Protein AF-0000000073173308 (afdb_homodimer)

Sequence (316 aa):
LEKLEALCGEGSENTHPSKLLQLYTQAVLDITYFEESQLVDEDFPEETSLEKVKELTSVLSEPEDLVTECSINEDPINILGTELVECLYWRRGALLYMYCHTVKERSEWLQENIAIFKKCLNDGVRYLMKMLSFRCPLRINEDVSLQDKDTARLLSEGLEKLEALCGEGSENTHPSKLLQLYTQAVLDITYFEESQLVDEDFPEETSLEKVKELTSVLSEPEDLVTECSINEDPINILGTELVECLYWRRGALLYMYCHTVKERSEWLQENIAIFKKCLNDGVRYLMKMLSFRCPLRINEDVSLQDKDTARLLSEG

Foldseek 3Di:
DVVLLVVLDDDDPPLPNLVVLLVVLVVLLVVCVVVLVVCVVVLNDPPPRLVVLVVNLVSLCVSQVSCCVRPPPDHSCVRNNLVSLLSSLQSNLVSLCSNLVRCVVVVVSCVVCVVVSVVSNVSSVVSNVVSVVSPDPPCPPVPPPPPVCPPVVVVVVD/DVVLLVVLDDDDPPLPNLVVLLVVLVVLLVVCVVVLVVCVVVLNDPPPRLVVLVVNLVSLCVSQVSCCVSDPPDDSCVRNNLVSLLSSLQSNLVSLCSNLVRCVVVVVSCVVCVVVSVVSNVSSVVSNVVSVVSPDPPCPPVPPPPPVCPPVVVVVVD

Nearest PDB structures (foldseek):
  3zx6-assembly1_B  TM=3.587E-01  e=8.082E+00  Archaeoglobus fulgidus DSM 4304
  5j5k-assembly1_A  TM=4.214E-01  e=2.370E+00  Aspergillus fumigatus Af293
  3zx6-assembly1_B  TM=3.586E-01  e=8.760E+00  Archaeoglobus fulgidus DSM 4304

Organism: Anas platyrhynchos (NCBI:txid8839)

Structure (mmCIF, N/CA/C/O backbone):
data_AF-0000000073173308-model_v1
#
loop_
_entity.id
_entity.type
_entity.pdbx_description
1 polymer 'UPF0600 protein'
#
loop_
_atom_site.group_PDB
_atom_site.id
_atom_site.type_symbol
_atom_site.label_atom_id
_atom_site.label_alt_id
_atom_site.label_comp_id
_atom_site.label_asym_id
_atom_site.label_entity_id
_atom_site.label_seq_id
_atom_site.pdbx_PDB_ins_code
_atom_site.Cartn_x
_atom_site.Cartn_y
_atom_site.Cartn_z
_atom_site.occupancy
_atom_site.B_iso_or_equiv
_atom_site.auth_seq_id
_atom_site.auth_comp_id
_atom_site.auth_asym_id
_atom_site.auth_atom_id
_atom_site.pdbx_PDB_model_num
ATOM 1 N N . LEU A 1 1 ? 15.016 -24.047 -3.25 1 34.56 1 LEU A N 1
ATOM 2 C CA . LEU A 1 1 ? 15.242 -23.516 -4.586 1 34.56 1 LEU A CA 1
ATOM 3 C C . LEU A 1 1 ? 15.586 -24.625 -5.566 1 34.56 1 LEU A C 1
ATOM 5 O O . LEU A 1 1 ? 15.062 -24.672 -6.68 1 34.56 1 LEU A O 1
ATOM 9 N N . GLU A 1 2 ? 16.438 -25.391 -5.152 1 36.09 2 GLU A N 1
ATOM 10 C CA . GLU A 1 2 ? 16.906 -26.5 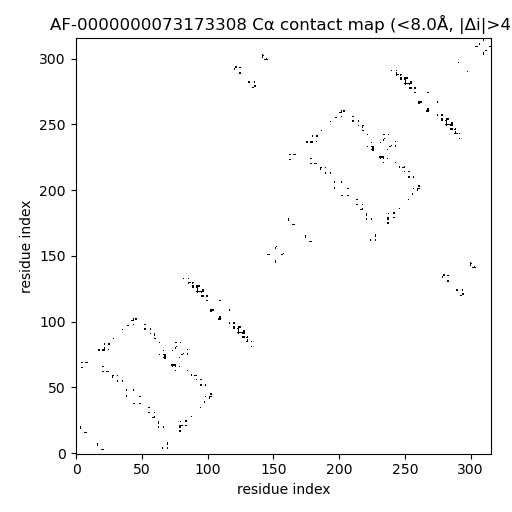-5.996 1 36.09 2 GLU A CA 1
ATOM 11 C C . GLU A 1 2 ? 15.758 -27.422 -6.387 1 36.09 2 GLU A C 1
ATOM 13 O O . GLU A 1 2 ? 15.68 -27.875 -7.531 1 36.09 2 GLU A O 1
ATOM 18 N N . LYS A 1 3 ? 14.852 -27.594 -5.426 1 39.41 3 LYS A N 1
ATOM 19 C CA . LYS A 1 3 ? 13.859 -28.625 -5.699 1 39.41 3 LYS A CA 1
ATOM 20 C C . LYS A 1 3 ? 12.836 -28.141 -6.727 1 39.41 3 LYS A C 1
ATOM 22 O O . LYS A 1 3 ? 12.383 -28.922 -7.57 1 39.41 3 LYS A O 1
ATOM 27 N N . LEU A 1 4 ? 12.5 -26.812 -6.691 1 39.38 4 LEU A N 1
ATOM 28 C CA . LEU A 1 4 ? 11.539 -26.344 -7.68 1 39.38 4 LEU A CA 1
ATOM 29 C C . LEU A 1 4 ? 12.148 -26.344 -9.078 1 39.38 4 LEU A C 1
ATOM 31 O O . LEU A 1 4 ? 11.438 -26.516 -10.07 1 39.38 4 LEU A O 1
ATOM 35 N N . GLU A 1 5 ? 13.453 -26.109 -9.18 1 40.53 5 GLU A N 1
ATOM 36 C CA . GLU A 1 5 ? 14.109 -26.188 -10.484 1 40.53 5 GLU A CA 1
ATOM 37 C C . GLU A 1 5 ? 13.93 -27.578 -11.094 1 40.53 5 GLU A C 1
ATOM 39 O O . GLU A 1 5 ? 13.742 -27.719 -12.305 1 40.53 5 GLU A O 1
ATOM 44 N N . ALA A 1 6 ? 14.148 -28.625 -10.367 1 39.34 6 ALA A N 1
ATOM 45 C CA . ALA A 1 6 ? 14.047 -30 -10.844 1 39.34 6 ALA A CA 1
ATOM 46 C C . ALA A 1 6 ? 12.625 -30.328 -11.281 1 39.34 6 ALA A C 1
ATOM 48 O O . ALA A 1 6 ? 12.414 -31.109 -12.211 1 39.34 6 ALA A O 1
ATOM 49 N N . LEU A 1 7 ? 11.664 -29.688 -10.57 1 37.03 7 LEU A N 1
ATOM 50 C CA . LEU A 1 7 ? 10.289 -30.031 -10.945 1 37.03 7 LEU A CA 1
ATOM 51 C C . LEU A 1 7 ? 9.945 -29.469 -12.32 1 37.03 7 LEU A C 1
ATOM 53 O O . LEU A 1 7 ? 8.984 -29.906 -12.953 1 37.03 7 LEU A O 1
ATOM 57 N N . CYS A 1 8 ? 10.625 -28.344 -12.672 1 40.69 8 CYS A N 1
ATOM 58 C CA . CYS A 1 8 ? 10.258 -27.781 -13.961 1 40.69 8 CYS A CA 1
ATOM 59 C C . CYS A 1 8 ? 10.797 -28.625 -15.102 1 40.69 8 CYS A C 1
ATOM 61 O O . CYS A 1 8 ? 10.734 -28.234 -16.266 1 40.69 8 CYS A O 1
ATOM 63 N N . GLY A 1 9 ? 11.742 -29.469 -14.953 1 36 9 GLY A N 1
ATOM 64 C CA . GLY A 1 9 ? 12.234 -30.172 -16.125 1 36 9 GLY A CA 1
ATOM 65 C C . GLY A 1 9 ? 11.148 -30.922 -16.875 1 36 9 GLY A C 1
ATOM 66 O O . GLY A 1 9 ? 11.031 -30.797 -18.094 1 36 9 GLY A O 1
ATOM 67 N N . GLU A 1 10 ? 11.008 -32.312 -16.672 1 36.97 10 GLU A N 1
ATOM 68 C CA . GLU A 1 10 ? 10.602 -33.312 -17.656 1 36.97 10 GLU A CA 1
ATOM 69 C C . GLU A 1 10 ? 9.148 -33.125 -18.062 1 36.97 10 GLU A C 1
ATOM 71 O O . GLU A 1 10 ? 8.398 -32.406 -17.406 1 36.97 10 GLU A O 1
ATOM 76 N N . GLY A 1 11 ? 8.328 -34.344 -18.625 1 36.12 11 GLY A N 1
ATOM 77 C CA . GLY A 1 11 ? 7.262 -34.781 -19.5 1 36.12 11 GLY A CA 1
ATOM 78 C C . GLY A 1 11 ? 5.895 -34.281 -19.094 1 36.12 11 GLY A C 1
ATOM 79 O O . GLY A 1 11 ? 5.781 -33.438 -18.188 1 36.12 11 GLY A O 1
ATOM 80 N N . SER A 1 12 ? 4.73 -35.156 -19.188 1 37.81 12 SER A N 1
ATOM 81 C CA . SER A 1 12 ? 3.305 -35.281 -19.469 1 37.81 12 SER A CA 1
ATOM 82 C C . SER A 1 12 ? 2.469 -34.625 -18.375 1 37.81 12 SER A C 1
ATOM 84 O O . SER A 1 12 ? 1.253 -34.469 -18.516 1 37.81 12 SER A O 1
ATOM 86 N N . GLU A 1 13 ? 2.611 -34.844 -17.109 1 42.53 13 GLU A N 1
ATOM 87 C CA . GLU A 1 13 ? 1.594 -34.625 -16.078 1 42.53 13 GLU A CA 1
ATOM 88 C C . GLU A 1 13 ? 1.543 -33.156 -15.68 1 42.53 13 GLU A C 1
ATOM 90 O O . GLU A 1 13 ? 2.295 -32.719 -14.805 1 42.53 13 GLU A O 1
ATOM 95 N N . ASN A 1 14 ? 1.405 -31.984 -16.438 1 46.38 14 ASN A N 1
ATOM 96 C CA . ASN A 1 14 ? 1.417 -30.578 -16.844 1 46.38 14 ASN A CA 1
ATOM 97 C C . ASN A 1 14 ? 0.799 -29.688 -15.766 1 46.38 14 ASN A C 1
ATOM 99 O O . ASN A 1 14 ? 1.053 -28.484 -15.742 1 46.38 14 ASN A O 1
ATOM 103 N N . THR A 1 15 ? -0.375 -30.031 -15.164 1 53.56 15 THR A N 1
ATOM 104 C CA . THR A 1 15 ? -1.19 -29.312 -14.188 1 53.56 15 THR A CA 1
ATOM 105 C C . THR A 1 15 ? -0.44 -29.156 -12.867 1 53.56 15 THR A C 1
ATOM 107 O O . THR A 1 15 ? -0.636 -28.156 -12.156 1 53.56 15 THR A O 1
ATOM 110 N N . HIS A 1 16 ? 0.655 -30.016 -12.586 1 63.28 16 HIS A N 1
ATOM 111 C CA . HIS A 1 16 ? 1.323 -30.234 -11.312 1 63.28 16 HIS A CA 1
ATOM 112 C C . HIS A 1 16 ? 2.334 -29.125 -11.023 1 63.28 16 HIS A C 1
ATOM 114 O O . HIS A 1 16 ? 2.377 -28.594 -9.914 1 63.28 16 HIS A O 1
ATOM 120 N N . PRO A 1 17 ? 2.932 -28.641 -12.07 1 72 17 PRO A N 1
ATOM 121 C CA . PRO A 1 17 ? 3.967 -27.641 -11.773 1 72 17 PRO A CA 1
ATOM 122 C C . PRO A 1 17 ? 3.391 -26.297 -11.336 1 72 17 PRO A C 1
ATOM 124 O O . PRO A 1 17 ? 3.961 -25.625 -10.469 1 72 17 PRO A O 1
ATOM 127 N N . SER A 1 18 ? 2.283 -26.031 -11.828 1 81.12 18 SER A N 1
ATOM 128 C CA . SER A 1 18 ? 1.668 -24.766 -11.461 1 81.12 18 SER A CA 1
ATOM 129 C C . SER A 1 18 ? 1.251 -24.75 -9.992 1 81.12 18 SER A C 1
ATOM 131 O O . SER A 1 18 ? 1.477 -23.781 -9.281 1 81.12 18 SER A O 1
ATOM 133 N N . LYS A 1 19 ? 0.778 -25.891 -9.547 1 88.44 19 LYS A N 1
ATOM 134 C CA . LYS A 1 19 ? 0.342 -25.969 -8.156 1 88.44 19 LYS A CA 1
ATOM 135 C C . LYS A 1 19 ? 1.527 -25.859 -7.199 1 88.44 19 LYS A C 1
ATOM 137 O O . LYS A 1 19 ? 1.43 -25.203 -6.156 1 88.44 19 LYS A O 1
ATOM 142 N N . LEU A 1 20 ? 2.553 -26.469 -7.625 1 87.12 20 LEU A N 1
ATOM 143 C CA . LEU A 1 20 ? 3.748 -26.406 -6.789 1 87.12 20 LEU A CA 1
ATOM 144 C C . LEU A 1 20 ? 4.293 -24.984 -6.715 1 87.12 20 LEU A C 1
ATOM 146 O O . LEU A 1 20 ? 4.691 -24.531 -5.645 1 87.12 20 LEU A O 1
ATOM 150 N N . LEU A 1 21 ? 4.266 -24.328 -7.836 1 91.44 21 LEU A N 1
ATOM 151 C CA . LEU A 1 21 ? 4.754 -22.953 -7.875 1 91.44 21 LEU A CA 1
ATOM 152 C C . LEU A 1 21 ? 3.842 -22.031 -7.078 1 91.44 21 LEU A C 1
ATOM 154 O O . LEU A 1 21 ? 4.312 -21.094 -6.426 1 91.44 21 LEU A O 1
ATOM 158 N N . GLN A 1 22 ? 2.609 -22.266 -7.082 1 92.75 22 GLN A N 1
ATOM 159 C CA . GLN A 1 22 ? 1.658 -21.484 -6.297 1 92.75 22 GLN A CA 1
ATOM 160 C C . GLN A 1 22 ? 1.874 -21.703 -4.801 1 92.75 22 GLN A C 1
ATOM 162 O O . GLN A 1 22 ? 1.843 -20.75 -4.023 1 92.75 22 GLN A O 1
ATOM 167 N N . LEU A 1 23 ? 2.127 -22.984 -4.414 1 92.88 23 LEU A N 1
ATOM 168 C CA . LEU A 1 23 ? 2.4 -23.281 -3.016 1 92.88 23 LEU A CA 1
ATOM 169 C C . LEU A 1 23 ? 3.699 -22.625 -2.561 1 92.88 23 LEU A C 1
ATOM 171 O O . LEU A 1 23 ? 3.773 -22.094 -1.449 1 92.88 23 LEU A O 1
ATOM 175 N N . TYR A 1 24 ? 4.695 -22.75 -3.443 1 94 24 TYR A N 1
ATOM 176 C CA . TYR A 1 24 ? 5.957 -22.078 -3.15 1 94 24 TYR A CA 1
ATOM 177 C C . TYR A 1 24 ? 5.746 -20.578 -2.963 1 94 24 TYR A C 1
ATOM 179 O O . TYR A 1 24 ? 6.297 -19.984 -2.035 1 94 24 TYR A O 1
ATOM 187 N N . THR A 1 25 ? 4.941 -19.938 -3.812 1 96.12 25 THR A N 1
ATOM 188 C CA . THR A 1 25 ? 4.664 -18.516 -3.723 1 96.12 25 THR A CA 1
ATOM 189 C C . THR A 1 25 ? 3.975 -18.172 -2.404 1 96.12 25 THR A C 1
ATOM 191 O O . THR A 1 25 ? 4.352 -17.219 -1.726 1 96.12 25 THR A O 1
ATOM 194 N N . GLN A 1 26 ? 3.031 -18.969 -2.002 1 93.5 26 GLN A N 1
ATOM 195 C CA . GLN A 1 26 ? 2.346 -18.75 -0.732 1 93.5 26 GLN A CA 1
ATOM 196 C C . GLN A 1 26 ? 3.324 -18.812 0.438 1 93.5 26 GLN A C 1
ATOM 198 O O . GLN A 1 26 ? 3.24 -18.016 1.368 1 93.5 26 GLN A O 1
ATOM 203 N N . ALA A 1 27 ? 4.234 -19.797 0.396 1 94.62 27 ALA A N 1
ATOM 204 C CA . ALA A 1 27 ? 5.23 -19.938 1.456 1 94.62 27 ALA A CA 1
ATOM 205 C C . ALA A 1 27 ? 6.141 -18.719 1.529 1 94.62 27 ALA A C 1
ATOM 207 O O . ALA A 1 27 ? 6.469 -18.25 2.621 1 94.62 27 ALA A O 1
ATOM 208 N N . VAL A 1 28 ? 6.574 -18.25 0.391 1 96.19 28 VAL A N 1
ATOM 209 C CA . VAL A 1 28 ? 7.434 -17.062 0.321 1 96.19 28 VAL A CA 1
ATOM 210 C C . VAL A 1 28 ? 6.719 -15.875 0.95 1 96.19 28 VAL A C 1
ATOM 212 O O . VAL A 1 28 ? 7.301 -15.156 1.763 1 96.19 28 VAL A O 1
ATOM 215 N N . LEU A 1 29 ? 5.461 -15.656 0.622 1 94.94 29 LEU A N 1
ATOM 216 C CA . LEU A 1 29 ? 4.668 -14.555 1.165 1 94.94 29 LEU A CA 1
ATOM 217 C C . LEU A 1 29 ? 4.539 -14.68 2.68 1 94.94 29 LEU A C 1
ATOM 219 O O . LEU A 1 29 ? 4.688 -13.688 3.4 1 94.94 29 LEU A O 1
ATOM 223 N N . ASP A 1 30 ? 4.359 -15.891 3.17 1 91.44 30 ASP A N 1
ATOM 224 C CA . ASP A 1 30 ? 4.184 -16.125 4.602 1 91.44 30 ASP A CA 1
ATOM 225 C C . ASP A 1 30 ? 5.484 -15.867 5.359 1 91.44 30 ASP A C 1
ATOM 227 O O . ASP A 1 30 ? 5.477 -15.234 6.418 1 91.44 30 ASP A O 1
ATOM 231 N N . ILE A 1 31 ? 6.535 -16.344 4.844 1 94.44 31 ILE A N 1
ATOM 232 C CA . ILE A 1 31 ? 7.793 -16.297 5.582 1 94.44 31 ILE A CA 1
ATOM 233 C C . ILE A 1 31 ? 8.336 -14.875 5.602 1 94.44 31 ILE A C 1
ATOM 235 O O . ILE A 1 31 ? 8.938 -14.453 6.59 1 94.44 31 ILE A O 1
ATOM 239 N N . THR A 1 32 ? 8.141 -14.102 4.57 1 96.44 32 THR A N 1
ATOM 240 C CA . THR A 1 32 ? 8.688 -12.75 4.5 1 96.44 32 THR A CA 1
ATOM 241 C C . THR A 1 32 ? 7.848 -11.781 5.32 1 96.44 32 THR A C 1
ATOM 243 O O . THR A 1 32 ? 8.32 -10.695 5.688 1 96.44 32 THR A O 1
ATOM 246 N N . TYR A 1 33 ? 6.617 -12.102 5.602 1 91.44 33 TYR A N 1
ATOM 247 C CA . TYR A 1 33 ? 5.699 -11.203 6.297 1 91.44 33 TYR A CA 1
ATOM 248 C C . TYR A 1 33 ? 6.27 -10.781 7.645 1 91.44 33 TYR A C 1
ATOM 250 O O . TYR A 1 33 ? 6.219 -9.602 8 1 91.44 33 TYR A O 1
ATOM 258 N N . PHE A 1 34 ? 6.793 -11.688 8.406 1 89.75 34 PHE A N 1
ATOM 259 C CA . PHE A 1 34 ? 7.309 -11.406 9.742 1 89.75 34 PHE A CA 1
ATOM 260 C C . PHE A 1 34 ? 8.461 -10.414 9.68 1 89.75 34 PHE A C 1
ATOM 262 O O . PHE A 1 34 ? 8.492 -9.438 10.43 1 89.75 34 PHE A O 1
ATOM 269 N N . GLU A 1 35 ? 9.383 -10.711 8.805 1 93.81 35 GLU A N 1
ATOM 270 C CA . GLU A 1 35 ? 10.547 -9.844 8.664 1 93.81 35 GLU A CA 1
ATOM 271 C C . GLU A 1 35 ? 10.141 -8.453 8.188 1 93.81 35 GLU A C 1
ATOM 273 O O . GLU A 1 35 ? 10.672 -7.445 8.656 1 93.81 35 GLU A O 1
ATOM 278 N N . GLU A 1 36 ? 9.25 -8.359 7.234 1 93.81 36 GLU A N 1
ATOM 279 C CA . GLU A 1 36 ? 8.734 -7.082 6.762 1 93.81 36 GLU A CA 1
ATOM 280 C C . GLU A 1 36 ? 8.117 -6.281 7.906 1 93.81 36 GLU A C 1
ATOM 282 O O . GLU A 1 36 ? 8.398 -5.09 8.062 1 93.81 36 GLU A O 1
ATOM 287 N N . SER A 1 37 ? 7.281 -7 8.695 1 87.44 37 SER A N 1
ATOM 288 C CA . SER A 1 37 ? 6.609 -6.359 9.82 1 87.44 37 SER A CA 1
ATOM 289 C C . SER A 1 37 ? 7.617 -5.84 10.844 1 87.44 37 SER A C 1
ATOM 291 O O . SER A 1 37 ? 7.43 -4.77 11.422 1 87.44 37 SER A O 1
ATOM 293 N N . GLN A 1 38 ? 8.633 -6.57 11.062 1 92.25 38 GLN A N 1
ATOM 294 C CA . GLN A 1 38 ? 9.672 -6.164 12 1 92.25 38 GLN A CA 1
ATOM 295 C C . GLN A 1 38 ? 10.367 -4.895 11.531 1 92.25 38 GLN A C 1
ATOM 297 O O . GLN A 1 38 ? 10.641 -3.996 12.328 1 92.25 38 GLN A O 1
ATOM 302 N N . LEU A 1 39 ? 10.727 -4.812 10.203 1 93.69 39 LEU A N 1
ATOM 303 C CA . LEU A 1 39 ? 11.359 -3.623 9.648 1 93.69 39 LEU A CA 1
ATOM 304 C C . LEU A 1 39 ? 10.484 -2.393 9.852 1 93.69 39 LEU A C 1
ATOM 306 O O . LEU A 1 39 ? 10.977 -1.322 10.211 1 93.69 39 LEU A O 1
ATOM 310 N N . VAL A 1 40 ? 9.188 -2.562 9.695 1 89.12 40 VAL A N 1
ATOM 311 C CA . VAL A 1 40 ? 8.25 -1.457 9.836 1 89.12 40 VAL A CA 1
ATOM 312 C C . VAL A 1 40 ? 8.148 -1.049 11.305 1 89.12 40 VAL A C 1
ATOM 314 O O . VAL A 1 40 ? 8.25 0.135 11.633 1 89.12 40 VAL A O 1
ATOM 317 N N . ASP A 1 41 ? 8.062 -2.01 12.211 1 87.5 41 ASP A N 1
ATOM 318 C CA . ASP A 1 41 ? 7.918 -1.75 13.641 1 87.5 41 ASP A CA 1
ATOM 319 C C . ASP A 1 41 ? 9.164 -1.055 14.195 1 87.5 41 ASP A C 1
ATOM 321 O O . ASP A 1 41 ? 9.062 -0.249 15.125 1 87.5 41 ASP A O 1
ATOM 325 N N . GLU A 1 42 ? 10.258 -1.336 13.562 1 92.94 42 GLU A N 1
ATOM 326 C CA . GLU A 1 42 ? 11.516 -0.777 14.055 1 92.94 42 GLU A CA 1
ATOM 327 C C . GLU A 1 42 ? 11.906 0.469 13.266 1 92.94 42 GLU A C 1
ATOM 329 O O . GLU A 1 42 ? 13.023 0.976 13.414 1 92.94 42 GLU A O 1
ATOM 334 N N . ASP A 1 43 ? 11.047 0.943 12.461 1 90.56 43 ASP A N 1
ATOM 335 C CA . ASP A 1 43 ? 11.25 2.156 11.672 1 90.56 43 ASP A CA 1
ATOM 336 C C . ASP A 1 43 ? 12.484 2.035 10.781 1 90.56 43 ASP A C 1
ATOM 338 O O . ASP A 1 43 ? 13.281 2.967 10.695 1 90.56 43 ASP A O 1
ATOM 342 N N . PHE A 1 44 ? 12.727 0.825 10.211 1 94.38 44 PHE A N 1
ATOM 343 C CA . PHE A 1 44 ? 13.812 0.574 9.273 1 94.38 44 PHE A CA 1
ATOM 344 C C . PHE A 1 44 ? 15.133 1.092 9.82 1 94.38 44 PHE A C 1
ATOM 346 O O . PHE A 1 44 ? 15.594 2.17 9.438 1 94.38 44 PHE A O 1
ATOM 353 N N . PRO A 1 45 ? 15.781 0.32 10.602 1 95 45 PRO A N 1
ATOM 354 C CA . PRO A 1 45 ? 17.031 0.758 11.211 1 95 45 PRO A CA 1
ATOM 355 C C . PRO A 1 45 ? 1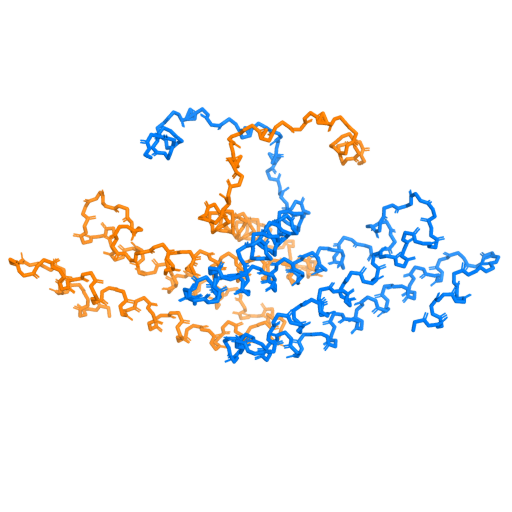8.094 1.153 10.172 1 95 45 PRO A C 1
ATOM 357 O O . PRO A 1 45 ? 18.312 0.422 9.211 1 95 45 PRO A O 1
ATOM 360 N N . GLU A 1 46 ? 18.781 2.307 10.312 1 89.06 46 GLU A N 1
ATOM 361 C CA . GLU A 1 46 ? 19.625 2.965 9.336 1 89.06 46 GLU A CA 1
ATOM 362 C C . GLU A 1 46 ? 20.781 2.055 8.906 1 89.06 46 GLU A C 1
ATOM 364 O O . GLU A 1 46 ? 21.109 1.979 7.723 1 89.06 46 GLU A O 1
ATOM 369 N N . GLU A 1 47 ? 21.344 1.188 9.711 1 90.44 47 GLU A N 1
ATOM 370 C CA . GLU A 1 47 ? 22.562 0.437 9.43 1 90.44 47 GLU A CA 1
ATOM 371 C C . GLU A 1 47 ? 22.25 -0.852 8.672 1 90.44 47 GLU A C 1
ATOM 373 O O . GLU A 1 47 ? 23.109 -1.371 7.953 1 90.44 47 GLU A O 1
ATOM 378 N N . THR A 1 48 ? 21.016 -1.331 8.742 1 94.06 48 THR A N 1
ATOM 379 C CA . THR A 1 48 ? 20.797 -2.688 8.25 1 94.06 48 THR A CA 1
ATOM 380 C C . THR A 1 48 ? 19.625 -2.73 7.281 1 94.06 48 THR A C 1
ATOM 382 O O . THR A 1 48 ? 19.453 -3.701 6.539 1 94.06 48 THR A O 1
ATOM 385 N N . SER A 1 49 ? 18.812 -1.707 7.246 1 95.75 49 SER A N 1
ATOM 386 C CA . SER A 1 49 ? 17.516 -1.805 6.586 1 95.75 49 SER A CA 1
ATOM 387 C C . SER A 1 49 ? 17.672 -1.914 5.074 1 95.75 49 SER A C 1
ATOM 389 O O . SER A 1 49 ? 16.938 -2.656 4.422 1 95.75 49 SER A O 1
ATOM 391 N N . LEU A 1 50 ? 18.641 -1.191 4.5 1 96.81 50 LEU A N 1
ATOM 392 C CA . LEU A 1 50 ? 18.797 -1.229 3.051 1 96.81 50 LEU A CA 1
ATOM 393 C C . LEU A 1 50 ? 19.078 -2.65 2.572 1 96.81 50 LEU A C 1
ATOM 395 O O . LEU A 1 50 ? 18.453 -3.123 1.623 1 96.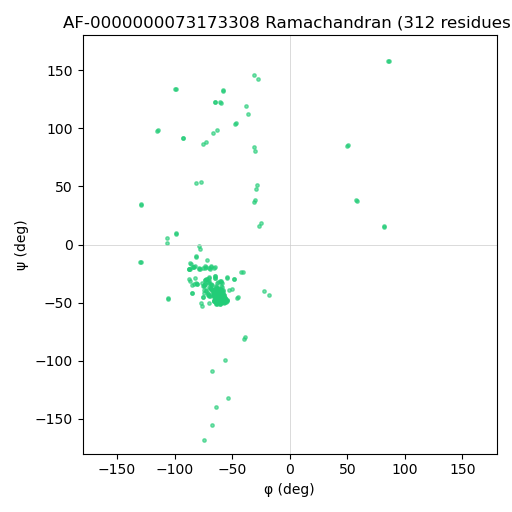81 50 LEU A O 1
ATOM 399 N N . GLU A 1 51 ? 19.953 -3.285 3.162 1 97.06 51 GLU A N 1
ATOM 400 C CA . GLU A 1 51 ? 20.312 -4.652 2.795 1 97.06 51 GLU A CA 1
ATOM 401 C C . GLU A 1 51 ? 19.125 -5.602 2.969 1 97.06 51 GLU A C 1
ATOM 403 O O . GLU A 1 51 ? 18.859 -6.441 2.105 1 97.06 51 GLU A O 1
ATOM 408 N N . LYS A 1 52 ? 18.469 -5.465 4.074 1 97.69 52 LYS A N 1
ATOM 409 C CA . LYS A 1 52 ? 17.328 -6.328 4.344 1 97.69 52 LYS A CA 1
ATOM 410 C C . LYS A 1 52 ? 16.203 -6.105 3.326 1 97.69 52 LYS A C 1
ATOM 412 O O . LYS A 1 52 ? 15.578 -7.059 2.871 1 97.69 52 LYS A O 1
ATOM 417 N N . VAL A 1 53 ? 16.016 -4.828 2.992 1 97.94 53 VAL A N 1
ATOM 418 C CA . VAL A 1 53 ? 14.977 -4.484 2.018 1 97.94 53 VAL A CA 1
ATOM 419 C C . VAL A 1 53 ? 15.328 -5.09 0.66 1 97.94 53 VAL A C 1
ATOM 421 O O . VAL A 1 53 ? 14.461 -5.664 -0.011 1 97.94 53 VAL A O 1
ATOM 424 N N . LYS A 1 54 ? 16.531 -4.996 0.247 1 97.75 54 LYS A N 1
ATOM 425 C CA . LYS A 1 54 ? 17 -5.586 -1.009 1 97.75 54 LYS A CA 1
ATOM 426 C C . LYS A 1 54 ? 16.812 -7.105 -0.998 1 97.75 54 LYS A C 1
ATOM 428 O O . LYS A 1 54 ? 16.359 -7.688 -1.979 1 97.75 54 LYS A O 1
ATOM 433 N N . GLU A 1 55 ? 17.203 -7.684 0.066 1 98 55 GLU A N 1
ATOM 434 C CA . GLU A 1 55 ? 17.094 -9.133 0.212 1 98 55 GLU A CA 1
ATOM 435 C C . GLU A 1 55 ? 15.633 -9.586 0.115 1 98 55 GLU A C 1
ATOM 437 O O . GLU A 1 55 ? 15.32 -10.508 -0.633 1 98 55 GLU A O 1
ATOM 442 N N . LEU A 1 56 ? 14.758 -8.961 0.881 1 98.38 56 LEU A N 1
ATOM 443 C CA . LEU A 1 56 ? 13.352 -9.336 0.898 1 98.38 56 LEU A CA 1
ATOM 444 C C . LEU A 1 56 ? 12.711 -9.117 -0.471 1 98.38 56 LEU A C 1
ATOM 446 O O . LEU A 1 56 ? 11.914 -9.938 -0.928 1 98.38 56 LEU A O 1
ATOM 450 N N . THR A 1 57 ? 13.039 -7.988 -1.115 1 98.38 57 THR A N 1
ATOM 451 C CA . THR A 1 57 ? 12.516 -7.719 -2.451 1 98.38 57 THR A CA 1
ATOM 452 C C . THR A 1 57 ? 12.953 -8.805 -3.43 1 98.38 57 THR A C 1
ATOM 454 O O . THR A 1 57 ? 12.172 -9.227 -4.285 1 98.38 57 THR A O 1
ATOM 457 N N . SER A 1 58 ? 14.148 -9.258 -3.287 1 97.88 58 SER A N 1
ATOM 458 C CA . SER A 1 58 ? 14.656 -10.336 -4.125 1 97.88 58 SER A CA 1
ATOM 459 C C . SER A 1 58 ? 13.906 -11.641 -3.871 1 97.88 58 SER A C 1
ATOM 461 O O . SER A 1 58 ? 13.523 -12.336 -4.816 1 97.88 58 SER A O 1
ATOM 463 N N . VAL A 1 59 ? 13.758 -11.984 -2.639 1 97.88 59 VAL A N 1
ATOM 464 C CA . VAL A 1 59 ? 13.039 -13.203 -2.277 1 97.88 59 VAL A CA 1
ATOM 465 C C . VAL A 1 59 ? 11.617 -13.156 -2.832 1 97.88 59 VAL A C 1
ATOM 467 O O . VAL A 1 59 ? 11.133 -14.141 -3.391 1 97.88 59 VAL A O 1
ATOM 470 N N . LEU A 1 60 ? 10.953 -11.984 -2.748 1 98.12 60 LEU A N 1
ATOM 471 C CA . LEU A 1 60 ? 9.586 -11.805 -3.221 1 98.12 60 LEU A CA 1
ATOM 472 C C . LEU A 1 60 ? 9.523 -11.875 -4.742 1 98.12 60 LEU A C 1
ATOM 474 O O . LEU A 1 60 ? 8.453 -12.102 -5.316 1 98.12 60 LEU A O 1
ATOM 478 N N . SER A 1 61 ? 10.602 -11.664 -5.414 1 97 61 SER A N 1
ATOM 479 C CA . SER A 1 61 ? 10.648 -11.703 -6.871 1 97 61 SER A CA 1
ATOM 480 C C . SER A 1 61 ? 10.867 -13.125 -7.383 1 97 61 SER A C 1
ATOM 482 O O . SER A 1 61 ? 10.633 -13.406 -8.555 1 97 61 SER A O 1
ATOM 484 N N . GLU A 1 62 ? 11.305 -14 -6.5 1 95.88 62 GLU A N 1
ATOM 485 C CA . GLU A 1 62 ? 11.742 -15.344 -6.895 1 95.88 62 GLU A CA 1
ATOM 486 C C . GLU A 1 62 ? 10.609 -16.109 -7.566 1 95.88 62 GLU A C 1
ATOM 488 O O . GLU A 1 62 ? 10.82 -16.766 -8.586 1 95.88 62 GLU A O 1
ATOM 493 N N . PRO A 1 63 ? 9.383 -16.094 -7.051 1 94.69 63 PRO A N 1
ATOM 494 C CA . PRO A 1 63 ? 8.32 -16.859 -7.691 1 94.69 63 PRO A CA 1
ATOM 495 C C . PRO A 1 63 ? 8.125 -16.484 -9.156 1 94.69 63 PRO A C 1
ATOM 497 O O . PRO A 1 63 ? 7.992 -17.375 -10.016 1 94.69 63 PRO A O 1
ATOM 500 N N . GLU A 1 64 ? 8.086 -15.211 -9.469 1 93.81 64 GLU A N 1
ATOM 501 C CA . GLU A 1 64 ? 7.918 -14.766 -10.852 1 93.81 64 GLU A CA 1
ATOM 502 C C . GLU A 1 64 ? 9.117 -15.156 -11.703 1 93.81 64 GLU A C 1
ATOM 504 O O . GLU A 1 64 ? 8.961 -15.531 -12.867 1 93.81 64 GLU A O 1
ATOM 509 N N . ASP A 1 65 ? 10.273 -15.047 -11.148 1 92.12 65 ASP A N 1
ATOM 510 C CA . ASP A 1 65 ? 11.484 -15.43 -11.859 1 92.12 65 ASP A CA 1
ATOM 511 C C . ASP A 1 65 ? 11.461 -16.906 -12.227 1 92.12 65 ASP A C 1
ATOM 513 O O . ASP A 1 65 ? 11.844 -17.281 -13.336 1 92.12 65 ASP A O 1
ATOM 517 N N . LEU A 1 66 ? 11.016 -17.719 -11.281 1 89.44 66 LEU A N 1
ATOM 518 C CA . LEU A 1 66 ? 10.953 -19.156 -11.508 1 89.44 66 LEU A CA 1
ATOM 519 C C . LEU A 1 66 ? 9.992 -19.484 -12.648 1 89.44 66 LEU A C 1
ATOM 521 O O . LEU A 1 66 ? 10.266 -20.359 -13.469 1 89.44 66 LEU A O 1
ATOM 525 N N . VAL A 1 67 ? 8.828 -18.797 -12.688 1 89.25 67 VAL A N 1
ATOM 526 C CA . VAL A 1 67 ? 7.863 -19.016 -13.758 1 89.25 67 VAL A CA 1
ATOM 527 C C . VAL A 1 67 ? 8.492 -18.656 -15.102 1 89.25 67 VAL A C 1
ATOM 529 O O . VAL A 1 67 ? 8.328 -19.375 -16.094 1 89.25 67 VAL A O 1
ATOM 532 N N . THR A 1 68 ? 9.164 -17.531 -15.188 1 86.25 68 THR A N 1
ATOM 533 C CA . THR A 1 68 ? 9.789 -17.062 -16.422 1 86.25 68 THR A CA 1
ATOM 534 C C . THR A 1 68 ? 10.891 -18.031 -16.859 1 86.25 68 THR A C 1
ATOM 536 O O . THR A 1 68 ? 11.07 -18.25 -18.062 1 86.25 68 THR A O 1
ATOM 539 N N . GLU A 1 69 ? 11.57 -18.578 -15.992 1 83.69 69 GLU A N 1
ATOM 540 C CA . GLU A 1 69 ? 12.648 -19.516 -16.297 1 83.69 69 GLU A CA 1
ATOM 541 C C . GLU A 1 69 ? 12.102 -20.859 -16.781 1 83.69 69 GLU A C 1
ATOM 543 O O . GLU A 1 69 ? 12.711 -21.516 -17.625 1 83.69 69 GLU A O 1
ATOM 548 N N . CYS A 1 70 ? 11.055 -21.312 -16.203 1 76.38 70 CYS A N 1
ATOM 549 C CA . CYS A 1 70 ? 10.5 -22.625 -16.5 1 76.38 70 CYS A CA 1
ATOM 550 C C . CYS A 1 70 ? 9.57 -22.578 -17.719 1 76.38 70 CYS A C 1
ATOM 552 O O . CYS A 1 70 ? 9.414 -23.562 -18.422 1 76.38 70 CYS A O 1
ATOM 554 N N . SER A 1 71 ? 8.812 -21.641 -17.812 1 66.38 71 SER A N 1
ATOM 555 C CA . SER A 1 71 ? 7.836 -21.5 -18.891 1 66.38 71 SER A CA 1
ATOM 556 C C . SER A 1 71 ? 8.148 -20.297 -19.781 1 66.38 71 SER A C 1
ATOM 558 O O . SER A 1 71 ? 7.82 -19.172 -19.438 1 66.38 71 SER A O 1
ATOM 560 N N . ILE A 1 72 ? 8.781 -20.688 -20.859 1 64.75 72 ILE A N 1
ATOM 561 C CA . ILE A 1 72 ? 9.188 -19.625 -21.766 1 64.75 72 ILE A CA 1
ATOM 562 C C . ILE A 1 72 ? 7.961 -18.875 -22.266 1 64.75 72 ILE A C 1
ATOM 564 O O . ILE A 1 72 ? 6.977 -19.484 -22.688 1 64.75 72 ILE A O 1
ATOM 568 N N . ASN A 1 73 ? 7.855 -17.562 -22.078 1 67.25 73 ASN A N 1
ATOM 569 C CA . ASN A 1 73 ? 6.922 -16.625 -22.688 1 67.25 73 ASN A CA 1
ATOM 570 C C . ASN A 1 73 ? 5.57 -16.641 -21.984 1 67.25 73 ASN A C 1
ATOM 572 O O . ASN A 1 73 ? 4.531 -16.422 -22.609 1 67.25 73 ASN A O 1
ATOM 576 N N . GLU A 1 74 ? 5.641 -17.234 -20.844 1 79.25 74 GLU A N 1
ATOM 577 C CA . GLU A 1 74 ? 4.34 -17.219 -20.172 1 79.25 74 GLU A CA 1
ATOM 578 C C . GLU A 1 74 ? 4.262 -16.094 -19.141 1 79.25 74 GLU A C 1
ATOM 580 O O . GLU A 1 74 ? 5.25 -15.789 -18.469 1 79.25 74 GLU A O 1
ATOM 585 N N . ASP A 1 75 ? 3.178 -15.398 -19.172 1 85.81 75 ASP A N 1
ATOM 586 C CA . ASP A 1 75 ? 2.883 -14.438 -18.109 1 85.81 75 ASP A CA 1
ATOM 587 C C . ASP A 1 75 ? 2.689 -15.141 -16.781 1 85.81 75 ASP A C 1
ATOM 589 O O . ASP A 1 75 ? 1.865 -16.047 -16.656 1 85.81 75 ASP A O 1
ATOM 593 N N . PRO A 1 76 ? 3.514 -14.742 -15.797 1 90.12 76 PRO A N 1
ATOM 594 C CA . PRO A 1 76 ? 3.391 -15.367 -14.477 1 90.12 76 PRO A CA 1
ATOM 595 C C . PRO A 1 76 ? 1.945 -15.422 -13.984 1 90.12 76 PRO A C 1
ATOM 597 O O . PRO A 1 76 ? 1.585 -16.312 -13.211 1 90.12 76 PRO A O 1
ATOM 600 N N . ILE A 1 77 ? 1.188 -14.492 -14.406 1 89.44 77 ILE A N 1
ATOM 601 C CA . ILE A 1 77 ? -0.201 -14.438 -13.961 1 89.44 77 ILE A CA 1
ATOM 602 C C . ILE A 1 77 ? -0.93 -15.711 -14.391 1 89.44 77 ILE A C 1
ATOM 604 O O . ILE A 1 77 ? -1.836 -16.172 -13.695 1 89.44 77 ILE A O 1
ATOM 608 N N . ASN A 1 78 ? -0.553 -16.297 -15.492 1 89.25 78 ASN A N 1
ATOM 609 C CA . ASN A 1 78 ? -1.207 -17.484 -16.016 1 89.25 78 ASN A CA 1
ATOM 610 C C . ASN A 1 78 ? -0.862 -18.719 -15.188 1 89.25 78 ASN A C 1
ATOM 612 O O . ASN A 1 78 ? -1.588 -19.719 -15.219 1 89.25 78 ASN A O 1
ATOM 616 N N . ILE A 1 79 ? 0.194 -18.625 -14.477 1 90.62 79 ILE A N 1
ATOM 617 C CA . ILE A 1 79 ? 0.664 -19.781 -13.719 1 90.62 79 ILE A CA 1
ATOM 618 C C . ILE A 1 79 ? 0.367 -19.578 -12.234 1 90.62 79 ILE A C 1
ATOM 620 O O . ILE A 1 79 ? -0.193 -20.469 -11.586 1 90.62 79 ILE A O 1
ATOM 624 N N . LEU A 1 80 ? 0.662 -18.453 -11.719 1 93.12 80 LEU A N 1
ATOM 625 C CA . LEU A 1 80 ? 0.538 -18.172 -10.289 1 93.12 80 LEU A CA 1
ATOM 626 C C . LEU A 1 80 ? -0.867 -17.688 -9.953 1 93.12 80 LEU A C 1
ATOM 628 O O . LEU A 1 80 ? -1.309 -17.797 -8.805 1 93.12 80 LEU A O 1
ATOM 632 N N . GLY A 1 81 ? -1.6 -17.188 -10.914 1 90.25 81 GLY A N 1
ATOM 633 C CA . GLY A 1 81 ? -2.896 -16.578 -10.664 1 90.25 81 GLY A CA 1
ATOM 634 C C . GLY A 1 81 ? -2.803 -15.109 -10.289 1 90.25 81 GLY A C 1
ATOM 635 O O . GLY A 1 81 ? -1.761 -14.648 -9.82 1 90.25 81 GLY A O 1
ATOM 636 N N . THR A 1 82 ? -3.869 -14.406 -10.484 1 88.31 82 THR A N 1
ATOM 637 C CA . THR A 1 82 ? -3.939 -12.969 -10.258 1 88.31 82 THR A CA 1
ATOM 638 C C . THR A 1 82 ? -3.734 -12.641 -8.781 1 88.31 82 THR A C 1
ATOM 640 O O . THR A 1 82 ? -3.041 -11.68 -8.445 1 88.31 82 THR A O 1
ATOM 643 N N . GLU A 1 83 ? -4.285 -13.438 -7.875 1 89.69 83 GLU A N 1
ATOM 644 C CA . GLU A 1 83 ? -4.246 -13.148 -6.445 1 89.69 83 GLU A CA 1
ATOM 645 C C . GLU A 1 83 ? -2.814 -13.164 -5.922 1 89.69 83 GLU A C 1
ATOM 647 O O . GLU A 1 83 ? -2.389 -12.227 -5.242 1 89.69 83 GLU A O 1
ATOM 652 N N . LEU A 1 84 ? -2.145 -14.156 -6.301 1 93.88 84 LEU A N 1
ATOM 653 C CA . LEU A 1 84 ? -0.776 -14.289 -5.812 1 93.88 84 LEU A CA 1
ATOM 654 C C . LEU A 1 84 ? 0.131 -13.242 -6.449 1 93.88 84 LEU A C 1
ATOM 656 O O . LEU A 1 84 ? 0.975 -12.648 -5.773 1 93.88 84 LEU A O 1
ATOM 660 N N . VAL A 1 85 ? -0.01 -13.008 -7.75 1 94.69 85 VAL A N 1
ATOM 661 C CA . VAL A 1 85 ? 0.821 -12.023 -8.438 1 94.69 85 VAL A CA 1
ATOM 662 C C . VAL A 1 85 ? 0.532 -10.625 -7.887 1 94.69 85 VAL A C 1
ATOM 664 O O . VAL A 1 85 ? 1.454 -9.844 -7.648 1 94.69 85 VAL A O 1
ATOM 667 N N . GLU A 1 86 ? -0.715 -10.328 -7.723 1 92.06 86 GLU A N 1
ATOM 668 C CA . GLU A 1 86 ? -1.103 -9.062 -7.109 1 92.06 86 GLU A CA 1
ATOM 669 C C . GLU A 1 86 ? -0.449 -8.891 -5.742 1 92.06 86 GLU A C 1
ATOM 671 O O . GLU A 1 86 ? 0.077 -7.82 -5.43 1 92.06 86 GLU A O 1
ATOM 676 N N . CYS A 1 87 ? -0.536 -9.938 -4.938 1 93.62 87 CYS A N 1
ATOM 677 C CA . CYS A 1 87 ? 0.051 -9.898 -3.602 1 93.62 87 CYS A CA 1
ATOM 678 C C . CYS A 1 87 ? 1.559 -9.688 -3.676 1 93.62 87 CYS A C 1
ATOM 680 O O . CYS A 1 87 ? 2.121 -8.922 -2.885 1 93.62 87 CYS A O 1
ATOM 682 N N . LEU A 1 88 ? 2.211 -10.258 -4.574 1 97.12 88 LEU A N 1
ATOM 683 C CA . LEU A 1 88 ? 3.65 -10.086 -4.738 1 97.12 88 LEU A CA 1
ATOM 684 C C . LEU A 1 88 ? 3.988 -8.641 -5.074 1 97.12 88 LEU A C 1
ATOM 686 O O . LEU A 1 88 ? 4.918 -8.062 -4.504 1 97.12 88 LEU A O 1
ATOM 690 N N . TYR A 1 89 ? 3.289 -8.086 -5.945 1 94.88 89 TYR A N 1
ATOM 691 C CA . TYR A 1 89 ? 3.521 -6.699 -6.32 1 94.88 89 TYR A CA 1
ATOM 692 C C . TYR A 1 89 ? 3.217 -5.762 -5.156 1 94.88 89 TYR A C 1
ATOM 694 O O . TYR A 1 89 ? 3.939 -4.785 -4.93 1 94.88 89 TYR A O 1
ATOM 702 N N . TRP A 1 90 ? 2.182 -6.023 -4.418 1 94.5 90 TRP A N 1
ATOM 703 C CA . TRP A 1 90 ? 1.825 -5.23 -3.246 1 94.5 90 TRP A CA 1
ATOM 704 C C . TRP A 1 90 ? 2.941 -5.262 -2.207 1 94.5 90 TRP A C 1
ATOM 706 O O . TRP A 1 90 ? 3.389 -4.215 -1.735 1 94.5 90 TRP A O 1
ATOM 716 N N . ARG A 1 91 ? 3.418 -6.441 -1.909 1 96.12 91 ARG A N 1
ATOM 717 C CA . ARG A 1 91 ? 4.422 -6.605 -0.865 1 96.12 91 ARG A CA 1
ATOM 718 C C . ARG A 1 91 ? 5.742 -5.949 -1.266 1 96.12 91 ARG A C 1
ATOM 720 O O . ARG A 1 91 ? 6.379 -5.277 -0.452 1 96.12 91 ARG A O 1
ATOM 727 N N . ARG A 1 92 ? 6.16 -6.152 -2.508 1 97 92 ARG A N 1
ATOM 728 C CA . ARG A 1 92 ? 7.379 -5.512 -2.992 1 97 92 ARG A CA 1
ATOM 729 C C . ARG A 1 92 ? 7.234 -3.996 -3.006 1 97 92 ARG A C 1
ATOM 731 O O . ARG A 1 92 ? 8.109 -3.279 -2.514 1 97 92 ARG A O 1
ATOM 738 N N . GLY A 1 93 ? 6.16 -3.533 -3.588 1 95.94 93 GLY A N 1
ATOM 739 C CA . GLY A 1 93 ? 5.926 -2.104 -3.691 1 95.94 93 GLY A CA 1
ATOM 740 C C . GLY A 1 93 ? 5.812 -1.419 -2.342 1 95.94 93 GLY A C 1
ATOM 741 O O . GLY A 1 93 ? 6.453 -0.39 -2.105 1 95.94 93 GLY A O 1
ATOM 742 N N . ALA A 1 94 ? 4.965 -2.014 -1.44 1 94.44 94 ALA A N 1
ATOM 743 C CA . ALA A 1 94 ? 4.762 -1.446 -0.11 1 94.44 94 ALA A CA 1
ATOM 744 C C . ALA A 1 94 ? 6.074 -1.389 0.668 1 94.44 94 ALA A C 1
ATOM 746 O O . ALA A 1 94 ? 6.375 -0.383 1.314 1 94.44 94 ALA A O 1
ATOM 747 N N . LEU A 1 95 ? 6.848 -2.43 0.647 1 96.12 95 LEU A N 1
ATOM 748 C CA . LEU A 1 95 ? 8.117 -2.494 1.361 1 96.12 95 LEU A CA 1
ATOM 749 C C . LEU A 1 95 ? 9.062 -1.39 0.895 1 96.12 95 LEU A C 1
ATOM 751 O O . LEU A 1 95 ? 9.602 -0.644 1.714 1 96.12 95 LEU A O 1
ATOM 755 N N . LEU A 1 96 ? 9.195 -1.279 -0.403 1 96 96 LEU A N 1
ATOM 756 C CA . LEU A 1 96 ? 10.086 -0.269 -0.973 1 96 96 LEU A CA 1
ATOM 757 C C . LEU A 1 96 ? 9.57 1.135 -0.673 1 96 96 LEU A C 1
ATOM 759 O O . LEU A 1 96 ? 10.352 2.027 -0.335 1 96 96 LEU A O 1
ATOM 763 N N . TYR A 1 97 ? 8.297 1.318 -0.823 1 92.25 97 TYR A N 1
ATOM 764 C CA . TYR A 1 97 ? 7.707 2.635 -0.615 1 92.25 97 TYR A CA 1
ATOM 765 C C . TYR A 1 97 ? 7.848 3.072 0.838 1 92.25 97 TYR A C 1
ATOM 767 O O . TYR A 1 97 ? 8.203 4.219 1.114 1 92.25 97 TYR A O 1
ATOM 775 N N . MET A 1 98 ? 7.52 2.17 1.785 1 93.19 98 MET A N 1
ATOM 776 C CA . MET A 1 98 ? 7.629 2.486 3.207 1 93.19 98 MET A CA 1
ATOM 777 C C . MET A 1 98 ? 9.078 2.773 3.592 1 93.19 98 MET A C 1
ATOM 779 O O . MET A 1 98 ? 9.344 3.658 4.406 1 93.19 98 MET A O 1
ATOM 783 N N . TYR A 1 99 ? 9.969 1.985 3.016 1 95.12 99 TYR A N 1
ATOM 784 C CA . TYR A 1 99 ? 11.391 2.23 3.25 1 95.12 99 TYR A CA 1
ATOM 785 C C . TYR A 1 99 ? 11.773 3.65 2.844 1 95.12 99 TYR A C 1
ATOM 787 O O . TYR A 1 99 ? 12.352 4.395 3.639 1 95.12 99 TYR A O 1
ATOM 795 N N . CYS A 1 100 ? 11.398 4.043 1.664 1 91.12 100 CYS A N 1
ATOM 796 C CA . CYS A 1 100 ? 11.742 5.359 1.14 1 91.12 100 CYS A CA 1
ATOM 797 C C . CYS A 1 100 ? 11.086 6.461 1.958 1 91.12 100 CYS A C 1
ATOM 799 O O . CYS A 1 100 ? 11.695 7.504 2.205 1 91.12 100 CYS A O 1
ATOM 801 N N . HIS A 1 101 ? 9.844 6.223 2.385 1 87.56 101 HIS A N 1
ATOM 802 C CA . HIS A 1 101 ? 9.148 7.195 3.225 1 87.56 101 HIS A CA 1
ATOM 803 C C . HIS A 1 101 ? 9.914 7.438 4.523 1 87.56 101 HIS A C 1
ATOM 805 O O . HIS A 1 101 ? 10 8.578 4.988 1 87.56 101 HIS A O 1
ATOM 811 N N . THR A 1 102 ? 10.461 6.414 5.09 1 89.56 102 THR A N 1
ATOM 812 C CA . THR A 1 102 ? 11.148 6.5 6.371 1 89.56 102 THR A CA 1
ATOM 813 C C . THR A 1 102 ? 12.516 7.168 6.207 1 89.56 102 THR A C 1
ATOM 815 O O . THR A 1 102 ? 12.859 8.07 6.969 1 89.56 102 THR A O 1
ATOM 818 N N . VAL A 1 103 ? 13.258 6.773 5.199 1 92.12 103 VAL A N 1
ATOM 819 C CA . VAL A 1 103 ? 14.648 7.188 5.125 1 92.12 103 VAL A CA 1
ATOM 820 C C . VAL A 1 103 ? 14.75 8.578 4.496 1 92.12 103 VAL A C 1
ATOM 822 O O . VAL A 1 103 ? 15.789 9.234 4.578 1 92.12 103 VAL A O 1
ATOM 825 N N . LYS A 1 104 ? 13.711 8.977 3.799 1 86.94 104 LYS A N 1
ATOM 826 C CA . LYS A 1 104 ? 13.695 10.32 3.221 1 86.94 104 LYS A CA 1
ATOM 827 C C . LYS A 1 104 ? 13.953 11.383 4.285 1 86.94 104 LYS A C 1
ATOM 829 O O . LYS A 1 104 ? 14.484 12.453 3.986 1 86.94 104 LYS A O 1
ATOM 834 N N . GLU A 1 105 ? 13.594 11.125 5.531 1 84.56 105 GLU A N 1
ATOM 835 C CA . GLU A 1 105 ? 13.742 12.07 6.637 1 84.56 105 GLU A CA 1
ATOM 836 C C . GLU A 1 105 ? 15.164 12.062 7.188 1 84.56 105 GLU A C 1
ATOM 838 O O . GLU A 1 105 ? 15.516 12.898 8.023 1 84.56 105 GLU A O 1
ATOM 843 N N . ARG A 1 106 ? 15.906 11.086 6.727 1 90.38 106 ARG A N 1
ATOM 844 C CA . ARG A 1 106 ? 17.297 10.992 7.145 1 90.38 106 ARG A CA 1
ATOM 845 C C . ARG A 1 106 ? 18.219 11.719 6.16 1 90.38 106 ARG A C 1
ATOM 847 O O . ARG A 1 106 ? 18.781 11.094 5.262 1 90.38 106 ARG A O 1
ATOM 854 N N . SER A 1 107 ? 18.469 12.984 6.445 1 84.5 107 SER A N 1
ATOM 855 C CA . SER A 1 107 ? 19.078 13.914 5.504 1 84.5 107 SER A CA 1
ATOM 856 C C . SER A 1 107 ? 20.5 13.484 5.129 1 84.5 107 SER A C 1
ATOM 858 O O . SER A 1 107 ? 20.859 13.484 3.949 1 84.5 107 SER A O 1
ATOM 860 N N . GLU A 1 108 ? 21.375 13.195 6.082 1 89.81 108 GLU A N 1
ATOM 861 C CA . GLU A 1 108 ? 22.75 12.781 5.793 1 89.81 108 GLU A CA 1
ATOM 862 C C . GLU A 1 108 ? 22.766 11.516 4.941 1 89.81 108 GLU A C 1
ATOM 864 O O . GLU A 1 108 ? 23.5 11.445 3.945 1 89.81 108 GLU A O 1
ATOM 869 N N . TRP A 1 109 ? 21.984 10.547 5.309 1 89.62 109 TRP A N 1
ATOM 870 C CA . TRP A 1 109 ? 21.891 9.297 4.562 1 89.62 109 TRP A CA 1
ATOM 871 C C . TRP A 1 109 ? 21.406 9.547 3.143 1 89.62 109 TRP A C 1
ATOM 873 O O . TRP A 1 109 ? 21.938 8.992 2.184 1 89.62 109 TRP A O 1
ATOM 883 N N . LEU A 1 110 ? 20.406 10.367 3.025 1 88.56 110 LEU A N 1
ATOM 884 C CA . LEU A 1 110 ? 19.797 10.648 1.731 1 88.56 110 LEU A CA 1
ATOM 885 C C . LEU A 1 110 ? 20.797 11.273 0.776 1 88.56 110 LEU A C 1
ATOM 887 O O . LEU A 1 110 ? 20.875 10.898 -0.396 1 88.56 110 LEU A O 1
ATOM 891 N N . GLN A 1 111 ? 21.562 12.156 1.254 1 89.06 111 GLN A N 1
ATOM 892 C CA . GLN A 1 111 ? 22.547 12.844 0.433 1 89.06 111 GLN A CA 1
ATOM 893 C C . GLN A 1 111 ? 23.594 11.859 -0.105 1 89.06 111 GLN A C 1
ATOM 895 O O . GLN A 1 111 ? 24 11.961 -1.262 1 89.06 111 GLN A O 1
ATOM 900 N N . GLU A 1 112 ? 23.969 10.922 0.659 1 92.38 112 GLU A N 1
ATOM 901 C CA . GLU A 1 112 ? 25 9.969 0.28 1 92.38 112 GLU A CA 1
ATOM 902 C C . GLU A 1 112 ? 24.438 8.844 -0.574 1 92.38 112 GLU A C 1
ATOM 904 O O . GLU A 1 112 ? 25.188 8.125 -1.244 1 92.38 112 GLU A O 1
ATOM 909 N N . ASN A 1 113 ? 23.094 8.656 -0.526 1 91.5 113 ASN A N 1
ATOM 910 C CA . ASN A 1 113 ? 22.484 7.496 -1.159 1 91.5 113 ASN A CA 1
ATOM 911 C C . ASN A 1 113 ? 21.328 7.898 -2.064 1 91.5 113 ASN A C 1
ATOM 913 O O . ASN A 1 113 ? 20.359 7.148 -2.215 1 91.5 113 ASN A O 1
ATOM 917 N N . ILE A 1 114 ? 21.438 9.016 -2.684 1 87.56 114 ILE A N 1
ATOM 918 C CA . ILE A 1 114 ? 20.312 9.586 -3.418 1 87.56 114 ILE A CA 1
ATOM 919 C C . ILE A 1 114 ? 19.969 8.703 -4.613 1 87.56 114 ILE A C 1
ATOM 921 O O . ILE A 1 114 ? 18.797 8.531 -4.953 1 87.56 114 ILE A O 1
ATOM 925 N N . ALA A 1 115 ? 20.953 8.203 -5.258 1 90.69 115 ALA A N 1
ATOM 926 C CA . ALA A 1 115 ? 20.703 7.34 -6.41 1 90.69 115 ALA A CA 1
ATOM 927 C C . ALA A 1 115 ? 19.938 6.082 -6.004 1 90.69 115 ALA A C 1
ATOM 929 O O . ALA A 1 115 ? 18.984 5.68 -6.672 1 90.69 115 ALA A O 1
ATOM 930 N N . ILE A 1 116 ? 20.375 5.457 -4.941 1 94 116 ILE A N 1
ATOM 931 C CA . ILE A 1 116 ? 19.75 4.242 -4.438 1 94 116 ILE A CA 1
ATOM 932 C C . ILE A 1 116 ? 18.328 4.555 -3.969 1 94 116 ILE A C 1
ATOM 934 O O . ILE A 1 116 ? 17.391 3.783 -4.215 1 94 116 ILE A O 1
ATOM 938 N N . PHE A 1 117 ? 18.156 5.672 -3.336 1 91.81 117 PHE A N 1
ATOM 939 C CA . PHE A 1 117 ? 16.844 6.121 -2.877 1 91.81 117 PHE A CA 1
ATOM 940 C C . PHE A 1 117 ? 15.875 6.262 -4.047 1 91.81 117 PHE A C 1
ATOM 942 O O . PHE A 1 117 ? 14.766 5.73 -4.008 1 91.81 117 PHE A O 1
ATOM 949 N N . LYS A 1 118 ? 16.344 6.949 -5.051 1 87.5 118 LYS A N 1
ATOM 950 C CA . LYS A 1 118 ? 15.5 7.176 -6.219 1 87.5 118 LYS A CA 1
ATOM 951 C C . LYS A 1 118 ? 15.117 5.855 -6.883 1 87.5 118 LYS A C 1
ATOM 953 O O . LYS A 1 118 ? 13.969 5.676 -7.301 1 87.5 118 LYS A O 1
ATOM 958 N N . LYS A 1 119 ? 16 4.973 -6.938 1 91.81 119 LYS A N 1
ATOM 959 C CA . LYS A 1 119 ? 15.734 3.672 -7.543 1 91.81 119 LYS A CA 1
ATOM 960 C C . LYS A 1 119 ? 14.703 2.893 -6.734 1 91.81 119 LYS A C 1
ATOM 962 O O . LYS A 1 119 ? 13.766 2.316 -7.297 1 91.81 119 LYS A O 1
ATOM 967 N N . CYS A 1 120 ? 14.945 2.855 -5.434 1 92.62 120 CYS A N 1
ATOM 968 C CA . CYS A 1 120 ? 14.008 2.164 -4.555 1 92.62 120 CYS A CA 1
ATOM 969 C C . CYS A 1 120 ? 12.609 2.764 -4.672 1 92.62 120 CYS A C 1
ATOM 971 O O . CYS A 1 120 ? 11.625 2.033 -4.781 1 92.62 120 CYS A O 1
ATOM 973 N N . LEU A 1 121 ? 12.547 4.062 -4.676 1 91.38 121 LEU A N 1
ATOM 974 C CA . LEU A 1 121 ? 11.258 4.742 -4.758 1 91.38 121 LEU A CA 1
ATOM 975 C C . LEU A 1 121 ? 10.578 4.457 -6.094 1 91.38 121 LEU A C 1
ATOM 977 O O . LEU A 1 121 ? 9.398 4.117 -6.133 1 91.38 121 LEU A O 1
ATOM 981 N N . ASN A 1 122 ? 11.281 4.586 -7.113 1 88.12 122 ASN A N 1
ATOM 982 C CA . ASN A 1 122 ? 10.734 4.332 -8.445 1 88.12 122 ASN A CA 1
ATOM 983 C C . ASN A 1 122 ? 10.234 2.896 -8.578 1 88.12 122 ASN A C 1
ATOM 985 O O . ASN A 1 122 ? 9.148 2.658 -9.117 1 88.12 122 ASN A O 1
ATOM 989 N N . ASP A 1 123 ? 11.055 2 -8.195 1 92.5 123 ASP A N 1
ATOM 990 C CA . ASP A 1 123 ? 10.641 0.601 -8.234 1 92.5 123 ASP A CA 1
ATOM 991 C C . ASP A 1 123 ? 9.391 0.373 -7.387 1 92.5 123 ASP A C 1
ATOM 993 O O . ASP A 1 123 ? 8.469 -0.32 -7.812 1 92.5 123 ASP A O 1
ATOM 997 N N . GLY A 1 124 ? 9.414 0.926 -6.148 1 93.25 124 GLY A N 1
ATOM 998 C CA . GLY A 1 124 ? 8.258 0.801 -5.277 1 93.25 124 GLY A CA 1
ATOM 999 C C . GLY A 1 124 ? 6.977 1.312 -5.914 1 93.25 124 GLY A C 1
ATOM 1000 O O . GLY A 1 124 ? 5.961 0.615 -5.918 1 93.25 124 GLY A O 1
ATOM 1001 N N . VAL A 1 125 ? 7.062 2.488 -6.445 1 86.94 125 VAL A N 1
ATOM 1002 C CA . VAL A 1 125 ? 5.902 3.09 -7.098 1 86.94 125 VAL A CA 1
ATOM 1003 C C . VAL A 1 125 ? 5.457 2.213 -8.266 1 86.94 125 VAL A C 1
ATOM 1005 O O . VAL A 1 125 ? 4.262 1.96 -8.438 1 86.94 125 VAL A O 1
ATOM 1008 N N . ARG A 1 126 ? 6.332 1.76 -9.07 1 89.19 126 ARG A N 1
ATOM 1009 C CA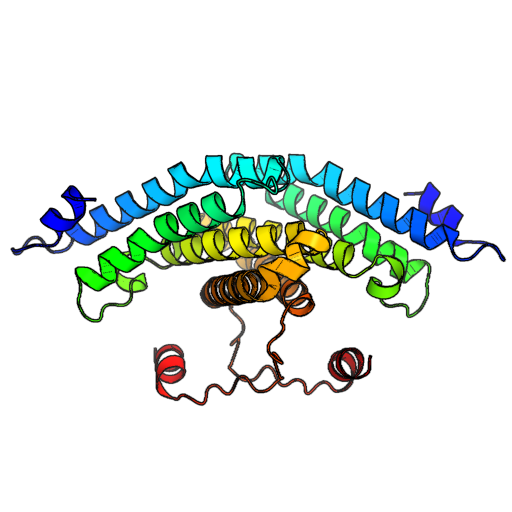 . ARG A 1 126 ? 6.016 0.912 -10.211 1 89.19 126 ARG A CA 1
ATOM 1010 C C . ARG A 1 126 ? 5.301 -0.361 -9.773 1 89.19 126 ARG A C 1
ATOM 1012 O O . ARG A 1 126 ? 4.312 -0.768 -10.383 1 89.19 126 ARG A O 1
ATOM 1019 N N . TYR A 1 127 ? 5.84 -1.008 -8.766 1 92.75 127 TYR A N 1
ATOM 1020 C CA . TYR A 1 127 ? 5.207 -2.223 -8.266 1 92.75 127 TYR A CA 1
ATOM 1021 C C . TYR A 1 127 ? 3.795 -1.939 -7.77 1 92.75 127 TYR A C 1
ATOM 1023 O O . TYR A 1 127 ? 2.871 -2.713 -8.031 1 92.75 127 TYR A O 1
ATOM 1031 N N . LEU A 1 128 ? 3.594 -0.879 -7.039 1 90.44 128 LEU A N 1
ATOM 1032 C CA . LEU A 1 128 ? 2.275 -0.531 -6.52 1 90.44 128 LEU A CA 1
ATOM 1033 C C . LEU A 1 128 ? 1.313 -0.21 -7.66 1 90.44 128 LEU A C 1
ATOM 1035 O O . LEU A 1 128 ? 0.142 -0.594 -7.613 1 90.44 128 LEU A O 1
ATOM 1039 N N . MET A 1 129 ? 1.806 0.429 -8.586 1 85.31 129 MET A N 1
ATOM 1040 C CA . MET A 1 129 ? 0.964 0.719 -9.742 1 85.31 129 MET A CA 1
ATOM 1041 C C . MET A 1 129 ? 0.54 -0.567 -10.445 1 85.31 129 MET A C 1
ATOM 1043 O O . MET A 1 129 ? -0.608 -0.696 -10.875 1 85.31 129 MET A O 1
ATOM 1047 N N . LYS A 1 130 ? 1.495 -1.433 -10.633 1 87.31 130 LYS A N 1
ATOM 1048 C CA . LYS A 1 130 ? 1.158 -2.721 -11.234 1 87.31 130 LYS A CA 1
ATOM 1049 C C . LYS A 1 130 ? 0.124 -3.465 -10.391 1 87.31 130 LYS A C 1
ATOM 1051 O O . LYS A 1 130 ? -0.82 -4.047 -10.93 1 87.31 130 LYS A O 1
ATOM 1056 N N . MET A 1 131 ? 0.301 -3.498 -9.125 1 90.69 131 MET A N 1
ATOM 1057 C CA . MET A 1 131 ? -0.653 -4.121 -8.211 1 90.69 131 MET A CA 1
ATOM 1058 C C . MET A 1 131 ? -2.051 -3.545 -8.406 1 90.69 131 MET A C 1
ATOM 1060 O O . MET A 1 131 ? -3.021 -4.293 -8.539 1 90.69 131 MET A O 1
ATOM 1064 N N . LEU A 1 132 ? -2.18 -2.223 -8.445 1 85.44 132 LEU A N 1
ATOM 1065 C CA . LEU A 1 132 ? -3.467 -1.547 -8.57 1 85.44 132 LEU A CA 1
ATOM 1066 C C . LEU A 1 132 ? -4.117 -1.86 -9.914 1 85.44 132 LEU A C 1
ATOM 1068 O O . LEU A 1 132 ? -5.344 -1.846 -10.031 1 85.44 132 LEU A O 1
ATOM 1072 N N . SER A 1 133 ? -3.344 -2.139 -10.812 1 82.94 133 SER A N 1
ATOM 1073 C CA . SER A 1 133 ? -3.854 -2.363 -12.164 1 82.94 133 SER A CA 1
ATOM 1074 C C . SER A 1 133 ? -4.676 -3.645 -12.234 1 82.94 133 SER A C 1
ATOM 1076 O O . SER A 1 133 ? -5.48 -3.82 -13.156 1 82.94 133 SER A O 1
ATOM 1078 N N . PHE A 1 134 ? -4.547 -4.551 -11.297 1 79 134 PHE A N 1
ATOM 1079 C CA . PHE A 1 134 ? -5.289 -5.805 -11.297 1 79 134 PHE A CA 1
ATOM 1080 C C . PHE A 1 134 ? -6.742 -5.578 -10.898 1 79 134 PHE A C 1
ATOM 1082 O O . PHE A 1 134 ? -7.617 -6.375 -11.25 1 79 134 PHE A O 1
ATOM 1089 N N . ARG A 1 135 ? -7.156 -4.727 -10.031 1 73.38 135 ARG A N 1
ATOM 1090 C CA . ARG A 1 135 ? -8.492 -4.531 -9.484 1 73.38 135 ARG A CA 1
ATOM 1091 C C . ARG A 1 135 ? -9.133 -3.268 -10.039 1 73.38 135 ARG A C 1
ATOM 1093 O O . ARG A 1 135 ? -10.156 -2.805 -9.531 1 73.38 135 ARG A O 1
ATOM 1100 N N . CYS A 1 136 ? -8.734 -2.596 -10.836 1 57.19 136 CYS A N 1
ATOM 1101 C CA . CYS A 1 136 ? -9.273 -1.324 -11.305 1 57.19 136 CYS A CA 1
ATOM 1102 C C . CYS A 1 136 ? -10.5 -1.541 -12.18 1 57.19 136 CYS A C 1
ATOM 1104 O O . CYS A 1 136 ? -10.398 -2.092 -13.281 1 57.19 136 CYS A O 1
ATOM 1106 N N . PRO A 1 137 ? -12 -1.675 -11.508 1 48.03 137 PRO A N 1
ATOM 1107 C CA . PRO A 1 137 ? -13.148 -1.573 -12.406 1 48.03 137 PRO A CA 1
ATOM 1108 C C . PRO A 1 137 ? -12.961 -0.504 -13.484 1 48.03 137 PRO A C 1
ATOM 1110 O O . PRO A 1 137 ? -13.625 -0.553 -14.523 1 48.03 137 PRO A O 1
ATOM 1113 N N . LEU A 1 138 ? -13.234 0.79 -13.07 1 38.41 138 LEU A N 1
ATOM 1114 C CA . LEU A 1 138 ? -13.102 1.888 -14.016 1 38.41 138 LEU A CA 1
ATOM 1115 C C . LEU A 1 138 ? -11.93 1.647 -14.969 1 38.41 138 LEU A C 1
ATOM 1117 O O . LEU A 1 138 ? -10.93 1.047 -14.578 1 38.41 138 LEU A O 1
ATOM 1121 N N . ARG A 1 139 ? -12.508 1.431 -16.266 1 34.69 139 ARG A N 1
ATOM 1122 C CA . ARG A 1 139 ? -11.578 1.501 -17.375 1 34.69 139 ARG A CA 1
ATOM 1123 C C . ARG A 1 139 ? -10.406 2.424 -17.062 1 34.69 139 ARG A C 1
ATOM 1125 O O . ARG A 1 139 ? -10.555 3.646 -17.031 1 34.69 139 ARG A O 1
ATOM 1132 N N . ILE A 1 140 ? -9.797 2.291 -16.078 1 34.72 140 ILE A N 1
ATOM 1133 C CA . ILE A 1 140 ? -8.547 3.039 -16 1 34.72 140 ILE A CA 1
ATOM 1134 C C . ILE A 1 140 ? -7.957 3.199 -17.406 1 34.72 140 ILE A C 1
ATOM 1136 O O . ILE A 1 140 ? -7.352 2.268 -17.938 1 34.72 140 ILE A O 1
ATOM 1140 N N . ASN A 1 141 ? -8.867 3.416 -18.406 1 29.91 141 ASN A N 1
ATOM 1141 C CA . ASN A 1 141 ? -8.445 3.838 -19.734 1 29.91 141 ASN A CA 1
ATOM 1142 C C . ASN A 1 141 ? -7.137 4.621 -19.688 1 29.91 141 ASN A C 1
ATOM 1144 O O . ASN A 1 141 ? -6.816 5.246 -18.688 1 29.91 141 ASN A O 1
ATOM 1148 N N . GLU A 1 142 ? -6.379 4.363 -20.688 1 31.84 142 GLU A N 1
ATOM 1149 C CA . GLU A 1 142 ? -5.258 5.246 -21 1 31.84 142 GLU A CA 1
ATOM 1150 C C . GLU A 1 142 ? -5.648 6.711 -20.828 1 31.84 142 GLU A C 1
ATOM 1152 O O . GLU A 1 142 ? -4.805 7.602 -20.953 1 31.84 142 GLU A O 1
ATOM 1157 N N . ASP A 1 143 ? -7.07 7.203 -20.906 1 27.2 143 ASP A N 1
ATOM 1158 C CA . ASP A 1 143 ? -7.578 8.57 -20.938 1 27.2 143 ASP A CA 1
ATOM 1159 C C . ASP A 1 143 ? -7.578 9.188 -19.547 1 27.2 143 ASP A C 1
ATOM 1161 O O . ASP A 1 143 ? -8.367 10.094 -19.25 1 27.2 143 ASP A O 1
ATOM 1165 N N . VAL A 1 144 ? -7.34 8.984 -18.484 1 30.23 144 VAL A N 1
ATOM 1166 C CA . VAL A 1 144 ? -7.008 10.109 -17.609 1 30.23 144 VAL A CA 1
ATOM 1167 C C . VAL A 1 144 ? -6.332 11.203 -18.438 1 30.23 144 VAL A C 1
ATOM 1169 O O . VAL A 1 144 ? -5.203 11.031 -18.906 1 30.23 144 VAL A O 1
ATOM 1172 N N . SER A 1 145 ? -7.062 12.125 -19.156 1 26.55 145 SER A N 1
ATOM 1173 C CA . SER A 1 145 ? -6.941 13.555 -19.422 1 26.55 145 SER A CA 1
ATOM 1174 C C . SER A 1 145 ? -6.652 14.336 -18.141 1 26.55 145 SER A C 1
ATOM 1176 O O . SER A 1 145 ? -7.395 14.234 -17.156 1 26.55 145 SER A O 1
ATOM 1178 N N . LEU A 1 146 ? -5.652 14.82 -17.766 1 28.19 146 LEU A N 1
ATOM 1179 C CA . LEU A 1 146 ? -5.305 16.172 -17.328 1 28.19 146 LEU A CA 1
ATOM 1180 C C . LEU A 1 146 ? -6.238 17.203 -17.938 1 28.19 146 LEU A C 1
ATOM 1182 O O . LEU A 1 146 ? -5.891 18.375 -18.031 1 28.19 146 LEU A O 1
ATOM 1186 N N . GLN A 1 147 ? -7.398 17 -18.469 1 26.73 147 GLN A N 1
ATOM 1187 C CA . GLN A 1 147 ? -8.281 18.094 -18.875 1 26.73 147 GLN A CA 1
ATOM 1188 C C . GLN A 1 147 ? -9.062 18.641 -17.688 1 26.73 147 GLN A C 1
ATOM 1190 O O . GLN A 1 147 ? -9.836 19.594 -17.828 1 26.73 147 GLN A O 1
ATOM 1195 N N . ASP A 1 148 ? -9.484 18.25 -16.781 1 27.05 148 ASP A N 1
ATOM 1196 C CA . ASP A 1 148 ? -9.867 19.453 -16.047 1 27.05 148 ASP A CA 1
ATOM 1197 C C . ASP A 1 148 ? -8.641 20.25 -15.633 1 27.05 148 ASP A C 1
ATOM 1199 O O . ASP A 1 148 ? -7.781 19.75 -14.906 1 27.05 148 ASP A O 1
ATOM 1203 N N . LYS A 1 149 ? -8.125 21.297 -16.328 1 28.2 149 LYS A N 1
ATOM 1204 C CA . LYS A 1 149 ? -7.195 22.422 -16.328 1 28.2 149 LYS A CA 1
ATOM 1205 C C . LYS A 1 149 ? -6.863 22.875 -14.914 1 28.2 149 LYS A C 1
ATOM 1207 O O . LYS A 1 149 ? -5.742 23.297 -14.633 1 28.2 149 LYS A O 1
ATOM 1212 N N . ASP A 1 150 ? -7.699 22.922 -14.086 1 27.94 150 ASP A N 1
ATOM 1213 C CA . ASP A 1 150 ? -7.562 23.578 -12.789 1 27.94 150 ASP A CA 1
ATOM 1214 C C . ASP A 1 150 ? -6.73 22.734 -11.828 1 27.94 150 ASP A C 1
ATOM 1216 O O . ASP A 1 150 ? -5.902 23.266 -11.086 1 27.94 150 ASP A O 1
ATOM 1220 N N . THR A 1 151 ? -7.004 21.5 -11.648 1 26.94 151 THR A N 1
ATOM 1221 C CA . THR A 1 151 ? -6.16 20.922 -10.609 1 26.94 151 THR A CA 1
ATOM 1222 C C . THR A 1 151 ? -4.844 20.422 -11.195 1 26.94 151 THR A C 1
ATOM 1224 O O . THR A 1 151 ? -3.785 20.562 -10.578 1 26.94 151 THR A O 1
ATOM 1227 N N . ALA A 1 152 ? -4.691 19.969 -12.367 1 30.45 152 ALA A N 1
ATOM 1228 C CA . ALA A 1 152 ? -3.348 19.812 -12.922 1 30.45 152 ALA A CA 1
ATOM 1229 C C . ALA A 1 152 ? -2.721 21.172 -13.227 1 30.45 152 ALA A C 1
ATOM 1231 O O . ALA A 1 152 ? -1.507 21.344 -13.086 1 30.45 152 ALA A O 1
ATOM 1232 N N . ARG A 1 153 ? -3.322 22.25 -13.594 1 30.06 153 ARG A N 1
ATOM 1233 C CA . ARG A 1 153 ? -2.877 23.641 -13.57 1 30.06 153 ARG A CA 1
ATOM 1234 C C . ARG A 1 153 ? -2.322 24.016 -12.195 1 30.06 153 ARG A C 1
ATOM 1236 O O . ARG A 1 153 ? -1.311 24.703 -12.102 1 30.06 153 ARG A O 1
ATOM 1243 N N . LEU A 1 154 ? -2.928 23.531 -11.258 1 27.34 154 LEU A N 1
ATOM 1244 C CA . LEU A 1 154 ? -2.418 23.859 -9.93 1 27.34 154 LEU A CA 1
ATOM 1245 C C . LEU A 1 154 ? -1.136 23.094 -9.641 1 27.34 154 LEU A C 1
ATOM 1247 O O . LEU A 1 154 ? -0.186 23.641 -9.086 1 27.34 154 LEU A O 1
ATOM 1251 N N . LEU A 1 155 ? -1.16 21.891 -10.078 1 27.53 155 LEU A N 1
ATOM 1252 C CA . LEU A 1 155 ? 0.099 21.266 -9.672 1 27.53 155 LEU A CA 1
ATOM 1253 C C . LEU A 1 155 ? 1.2 21.578 -10.68 1 27.53 155 LEU A C 1
ATOM 1255 O O . LEU A 1 155 ? 2.381 21.609 -10.328 1 27.53 155 LEU A O 1
ATOM 1259 N N . SER A 1 156 ? 0.945 21.688 -11.977 1 26.5 156 SER A N 1
ATOM 1260 C CA . SER A 1 156 ? 1.983 22.125 -12.898 1 26.5 156 SER A CA 1
ATOM 1261 C C . SER A 1 156 ? 2.336 23.594 -12.672 1 26.5 156 SER A C 1
ATOM 1263 O O . SER A 1 156 ? 3.404 24.062 -13.086 1 26.5 156 SER A O 1
ATOM 1265 N N . GLU A 1 157 ? 1.399 24.391 -12.305 1 26.95 157 GLU A N 1
ATOM 1266 C CA . GLU A 1 157 ? 1.735 25.781 -12.07 1 26.95 157 GLU A CA 1
ATOM 1267 C C . GLU A 1 157 ? 2.469 25.969 -10.75 1 26.95 157 GLU A C 1
ATOM 1269 O O . GLU A 1 157 ? 3.023 27.031 -10.477 1 26.95 157 GLU A O 1
ATOM 1274 N N . GLY A 1 158 ? 2.369 25.172 -9.984 1 26.27 158 GLY A N 1
ATOM 1275 C CA . GLY A 1 158 ? 3.273 25.5 -8.891 1 26.27 158 GLY A CA 1
ATOM 1276 C C . GLY A 1 158 ? 4.613 24.797 -9 1 26.27 158 GLY A C 1
ATOM 1277 O O . GLY A 1 158 ? 5.664 25.438 -8.875 1 26.27 158 GLY A O 1
ATOM 1278 N N . LEU B 1 1 ? -12.148 15.484 20.375 1 33.72 1 LEU B N 1
ATOM 1279 C CA . LEU B 1 1 ? -12.758 16.172 19.234 1 33.72 1 LEU B CA 1
ATOM 1280 C C . LEU B 1 1 ? -13.164 17.594 19.625 1 33.72 1 LEU B C 1
ATOM 1282 O O . LEU B 1 1 ? -12.914 18.531 18.875 1 33.72 1 LEU B O 1
ATOM 1286 N N . GLU B 1 2 ? -13.758 17.656 20.688 1 35.88 2 GLU B N 1
ATOM 1287 C CA . GLU B 1 2 ? -14.258 18.938 21.172 1 35.88 2 GLU B CA 1
ATOM 1288 C C . GLU B 1 2 ? -13.125 19.953 21.359 1 35.88 2 GLU B C 1
ATOM 1290 O O . GLU B 1 2 ? -13.273 21.125 21.031 1 35.88 2 GLU B O 1
ATOM 1295 N N . LYS B 1 3 ? -12 19.375 21.797 1 38.59 3 LYS B N 1
ATOM 1296 C CA . LYS B 1 3 ? -10.984 20.344 22.188 1 38.59 3 LYS B CA 1
ATOM 1297 C C . LYS B 1 3 ? -10.312 20.969 20.953 1 38.59 3 LYS B C 1
ATOM 1299 O O . LYS B 1 3 ? -9.977 22.141 20.953 1 38.59 3 LYS B O 1
ATOM 1304 N N . LEU B 1 4 ? -10.188 20.125 19.859 1 39.09 4 LEU B N 1
ATOM 1305 C CA . LEU B 1 4 ? -9.555 20.719 18.688 1 39.09 4 LEU B CA 1
ATOM 1306 C C . LEU B 1 4 ? -10.484 21.734 18.031 1 39.09 4 LEU B C 1
ATOM 1308 O O . LEU B 1 4 ? -10.023 22.703 17.422 1 39.09 4 LEU B O 1
ATOM 1312 N N . GLU B 1 5 ? -11.789 21.547 18.125 1 40.78 5 GLU B N 1
ATOM 1313 C CA . GLU B 1 5 ? -12.719 22.547 17.625 1 40.78 5 GLU B CA 1
ATOM 1314 C C . GLU B 1 5 ? -12.492 23.891 18.297 1 40.78 5 GLU B C 1
ATOM 1316 O O . GLU B 1 5 ? -12.586 24.938 17.656 1 40.78 5 GLU B O 1
ATOM 1321 N N . ALA B 1 6 ? -12.367 23.938 19.578 1 39.69 6 ALA B N 1
ATOM 1322 C CA . ALA B 1 6 ? -12.195 25.172 20.344 1 39.69 6 ALA B CA 1
ATOM 1323 C C . ALA B 1 6 ? -10.906 25.875 19.953 1 39.69 6 ALA B C 1
ATOM 1325 O O . ALA B 1 6 ? -10.828 27.109 19.969 1 39.69 6 ALA B O 1
ATOM 1326 N N . LEU B 1 7 ? -9.914 25.031 19.594 1 37.25 7 LEU B N 1
ATOM 1327 C CA . LEU B 1 7 ? -8.648 25.688 19.266 1 37.25 7 LEU B CA 1
ATOM 1328 C C . LEU B 1 7 ? -8.75 26.453 17.953 1 37.25 7 LEU B C 1
ATOM 1330 O O . LEU B 1 7 ? -7.926 27.328 17.656 1 37.25 7 LEU B O 1
ATOM 1334 N N . CYS B 1 8 ? -9.641 25.953 17.047 1 40.69 8 CYS B N 1
ATOM 1335 C CA . CYS B 1 8 ? -9.711 26.656 15.781 1 40.69 8 CYS B CA 1
ATOM 1336 C C . CYS B 1 8 ? -10.391 28.016 15.938 1 40.69 8 CYS B C 1
ATOM 1338 O O . CYS B 1 8 ? -10.734 28.656 14.953 1 40.69 8 CYS B O 1
ATOM 1340 N N . GLY B 1 9 ? -11.055 28.344 17 1 36.94 9 GLY B N 1
ATOM 1341 C CA . GLY B 1 9 ? -11.703 29.641 17.047 1 36.94 9 GLY B CA 1
ATOM 1342 C C . GLY B 1 9 ? -10.75 30.781 16.75 1 36.94 9 GLY B C 1
ATOM 1343 O O . GLY B 1 9 ? -9.625 30.562 16.312 1 36.94 9 GLY B O 1
ATOM 1344 N N . GLU B 1 10 ? -10.727 31.969 17.641 1 36.09 10 GLU B N 1
ATOM 1345 C CA . GLU B 1 10 ? -10.508 33.406 17.438 1 36.09 10 GLU B CA 1
ATOM 1346 C C . GLU B 1 10 ? -9.07 33.688 17.016 1 36.09 10 GLU B C 1
ATOM 1348 O O . GLU B 1 10 ? -8.836 34.375 16.031 1 36.09 10 GLU B O 1
ATOM 1353 N N . GLY B 1 11 ? -8.156 34.344 17.953 1 36.66 11 GLY B N 1
ATOM 1354 C CA . GLY B 1 11 ? -7.191 35.438 17.875 1 36.66 11 GLY B CA 1
ATOM 1355 C C . GLY B 1 11 ? -5.91 35.062 17.156 1 36.66 11 GLY B C 1
ATOM 1356 O O . GLY B 1 11 ? -5.699 33.875 16.859 1 36.66 11 GLY B O 1
ATOM 1357 N N . SER B 1 12 ? -4.734 35.938 17.203 1 38.34 12 SER B N 1
ATOM 1358 C CA . SER B 1 12 ? -3.453 36.375 16.656 1 38.34 12 SER B CA 1
ATOM 1359 C C . SER B 1 12 ? -2.459 35.219 16.578 1 38.34 12 SER B C 1
ATOM 1361 O O . SER B 1 12 ? -1.36 35.375 16.047 1 38.34 12 SER B O 1
ATOM 1363 N N . GLU B 1 13 ? -2.221 34.406 17.562 1 42.78 13 GLU B N 1
ATOM 1364 C CA . GLU B 1 13 ? -1.02 33.594 17.703 1 42.78 13 GLU B CA 1
ATOM 1365 C C . GLU B 1 13 ? -1.067 32.375 16.781 1 42.78 13 GLU B C 1
ATOM 1367 O O . GLU B 1 13 ? -1.609 31.328 17.156 1 42.78 13 GLU B O 1
ATOM 1372 N N . ASN B 1 14 ? -1.271 32.281 15.43 1 46.56 14 ASN B N 1
ATOM 1373 C CA . ASN B 1 14 ? -1.562 31.734 14.109 1 46.56 14 ASN B CA 1
ATOM 1374 C C . ASN B 1 14 ? -0.826 30.406 13.867 1 46.56 14 ASN B C 1
ATOM 1376 O O . ASN B 1 14 ? -1.217 29.625 13 1 46.56 14 ASN B O 1
ATOM 1380 N N . THR B 1 15 ? 0.485 30.297 14.211 1 53.72 15 THR B N 1
ATOM 1381 C CA . THR B 1 15 ? 1.416 29.188 14.016 1 53.72 15 THR B CA 1
ATOM 1382 C C . THR B 1 15 ? 0.996 27.984 14.836 1 53.72 15 THR B C 1
ATOM 1384 O O . THR B 1 15 ? 1.242 26.844 14.438 1 53.72 15 THR B O 1
ATOM 1387 N N . HIS B 1 16 ? 0.114 28.141 15.961 1 63.34 16 HIS B N 1
ATOM 1388 C CA . HIS B 1 16 ? -0.195 27.219 17.047 1 63.34 16 HIS B CA 1
ATOM 1389 C C . HIS B 1 16 ? -1.231 26.188 16.594 1 63.34 16 HIS B C 1
ATOM 1391 O O . HIS B 1 16 ? -1.064 24.984 16.844 1 63.34 16 HIS B O 1
ATOM 1397 N N . PRO B 1 17 ? -2.121 26.625 15.75 1 72.56 17 PRO B N 1
ATOM 1398 C CA . PRO B 1 17 ? -3.162 25.656 15.414 1 72.56 17 PRO B CA 1
ATOM 1399 C C . PRO B 1 17 ? -2.662 24.547 14.484 1 72.56 17 PRO B C 1
ATOM 1401 O O . PRO B 1 17 ? -3.074 23.391 14.617 1 72.56 17 PRO B O 1
ATOM 1404 N N . SER B 1 18 ? -1.747 24.906 13.711 1 81.19 18 SER B N 1
ATOM 1405 C CA . SER B 1 18 ? -1.221 23.906 12.789 1 81.19 18 SER B CA 1
ATOM 1406 C C . SER B 1 18 ? -0.45 22.812 13.531 1 81.19 18 SER B C 1
ATOM 1408 O O . SER B 1 18 ? -0.609 21.625 13.25 1 81.19 18 SER B O 1
ATOM 1410 N N . LYS B 1 19 ? 0.261 23.25 14.539 1 88.56 19 LYS B N 1
ATOM 1411 C CA . LYS B 1 19 ? 1.041 22.281 15.305 1 88.56 19 LYS B CA 1
ATOM 1412 C C . LYS B 1 19 ? 0.13 21.328 16.078 1 88.56 19 LYS B C 1
ATOM 1414 O O . LYS B 1 19 ? 0.406 20.125 16.156 1 88.56 19 LYS B O 1
ATOM 1419 N N . LEU B 1 20 ? -0.881 21.891 16.578 1 87.19 20 LEU B N 1
ATOM 1420 C CA . LEU B 1 20 ? -1.827 21.078 17.328 1 87.19 20 LEU B CA 1
ATOM 1421 C C . LEU B 1 20 ? -2.508 20.062 16.406 1 87.19 20 LEU B C 1
ATOM 1423 O O . LEU B 1 20 ? -2.674 18.891 16.766 1 87.19 20 LEU B O 1
ATOM 1427 N N . LEU B 1 21 ? -2.842 20.516 15.227 1 91.5 21 LEU B N 1
ATOM 1428 C CA . LEU B 1 21 ? -3.49 19.625 14.266 1 91.5 21 LEU B CA 1
ATOM 1429 C C . LEU B 1 21 ? -2.527 18.547 13.781 1 91.5 21 LEU B C 1
ATOM 1431 O O . LEU B 1 21 ? -2.93 17.406 13.562 1 91.5 21 LEU B O 1
ATOM 1435 N N . GLN B 1 22 ? -1.312 18.875 13.656 1 92.81 22 GLN B N 1
ATOM 1436 C CA . GLN B 1 22 ? -0.297 17.891 13.273 1 92.81 22 GLN B CA 1
ATOM 1437 C C . GLN B 1 22 ? -0.099 16.844 14.359 1 92.81 22 GLN B C 1
ATOM 1439 O O . GLN B 1 22 ? 0.007 15.648 14.07 1 92.81 22 GLN B O 1
ATOM 1444 N N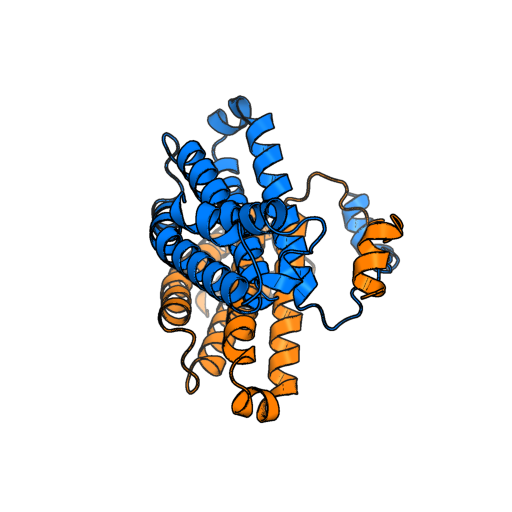 . LEU B 1 23 ? -0.082 17.312 15.641 1 92.88 23 LEU B N 1
ATOM 1445 C CA . LEU B 1 23 ? 0.049 16.391 16.766 1 92.88 23 LEU B CA 1
ATOM 1446 C C . LEU B 1 23 ? -1.162 15.469 16.844 1 92.88 23 LEU B C 1
ATOM 1448 O O . LEU B 1 23 ? -1.019 14.266 17.094 1 92.88 23 LEU B O 1
ATOM 1452 N N . TYR B 1 24 ? -2.326 16.109 16.688 1 94 24 TYR B N 1
ATOM 1453 C CA . TYR B 1 24 ? -3.545 15.305 16.656 1 94 24 TYR B CA 1
ATOM 1454 C C . TYR B 1 24 ? -3.484 14.258 15.562 1 94 24 TYR B C 1
ATOM 1456 O O . TYR B 1 24 ? -3.85 13.102 15.781 1 94 24 TYR B O 1
ATOM 1464 N N . THR B 1 25 ? -3.012 14.617 14.375 1 96.12 25 THR B N 1
ATOM 1465 C CA . THR B 1 25 ? -2.902 13.688 13.25 1 96.12 25 THR B CA 1
ATOM 1466 C C . THR B 1 25 ? -1.949 12.547 13.586 1 96.12 25 THR B C 1
ATOM 1468 O O . THR B 1 25 ? -2.26 11.383 13.336 1 96.12 25 THR B O 1
ATOM 1471 N N . GLN B 1 26 ? -0.839 12.844 14.18 1 93.5 26 GLN B N 1
ATOM 1472 C CA . GLN B 1 26 ? 0.11 11.812 14.578 1 93.5 26 GLN B CA 1
ATOM 1473 C C . GLN B 1 26 ? -0.524 10.828 15.562 1 93.5 26 GLN B C 1
ATOM 1475 O O . GLN B 1 26 ? -0.308 9.617 15.461 1 93.5 26 GLN B O 1
ATOM 1480 N N . ALA B 1 27 ? -1.289 11.359 16.531 1 94.56 27 ALA B N 1
ATOM 1481 C CA . ALA B 1 27 ? -1.956 10.508 17.516 1 94.56 27 ALA B CA 1
ATOM 1482 C C . ALA B 1 27 ? -2.961 9.578 16.844 1 94.56 27 ALA B C 1
ATOM 1484 O O . ALA B 1 27 ? -3.053 8.398 17.188 1 94.56 27 ALA B O 1
ATOM 1485 N N . VAL B 1 28 ? -3.723 10.102 15.922 1 96.25 28 VAL B N 1
ATOM 1486 C CA . VAL B 1 28 ? -4.707 9.312 15.188 1 96.25 28 VAL B CA 1
ATOM 1487 C C . VAL B 1 28 ? -4.008 8.172 14.453 1 96.25 28 VAL B C 1
ATOM 1489 O O . VAL B 1 28 ? -4.449 7.023 14.516 1 96.25 28 VAL B O 1
ATOM 1492 N N . LEU B 1 29 ? -2.914 8.453 13.773 1 95 29 LEU B N 1
ATOM 1493 C CA . LEU B 1 29 ? -2.152 7.445 13.039 1 95 29 LEU B CA 1
ATOM 1494 C C . LEU B 1 29 ? -1.628 6.367 13.984 1 95 29 LEU B C 1
ATOM 1496 O O . LEU B 1 29 ? -1.709 5.176 13.672 1 95 29 LEU B O 1
ATOM 1500 N N . ASP B 1 30 ? -1.176 6.766 15.164 1 91.44 30 ASP B N 1
ATOM 1501 C CA . ASP B 1 30 ? -0.613 5.824 16.125 1 91.44 30 ASP B CA 1
ATOM 1502 C C . ASP B 1 30 ? -1.696 4.918 16.703 1 91.44 30 ASP B C 1
ATOM 1504 O O . ASP B 1 30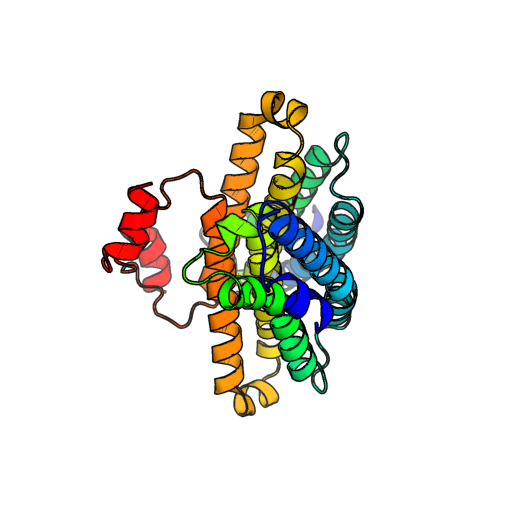 ? -1.498 3.709 16.844 1 91.44 30 ASP B O 1
ATOM 1508 N N . ILE B 1 31 ? -2.781 5.488 17.031 1 94.31 31 ILE B N 1
ATOM 1509 C CA . ILE B 1 31 ? -3.805 4.738 17.75 1 94.31 31 ILE B CA 1
ATOM 1510 C C . ILE B 1 31 ? -4.5 3.766 16.797 1 94.31 31 ILE B C 1
ATOM 1512 O O . ILE B 1 31 ? -4.883 2.666 17.203 1 94.31 31 ILE B O 1
ATOM 1516 N N . THR B 1 32 ? -4.672 4.098 15.547 1 96.38 32 THR B N 1
ATOM 1517 C CA . THR B 1 32 ? -5.383 3.238 14.609 1 96.38 32 THR B CA 1
ATOM 1518 C C . THR B 1 32 ? -4.484 2.105 14.117 1 96.38 32 THR B C 1
ATOM 1520 O O . THR B 1 32 ? -4.973 1.095 13.609 1 96.38 32 THR B O 1
ATOM 1523 N N . TYR B 1 33 ? -3.191 2.252 14.219 1 91.38 33 TYR B N 1
ATOM 1524 C CA . TYR B 1 33 ? -2.244 1.277 13.695 1 91.38 33 TYR B CA 1
ATOM 1525 C C . TYR B 1 33 ? -2.494 -0.104 14.281 1 91.38 33 TYR B C 1
ATOM 1527 O O . TYR B 1 33 ? -2.508 -1.104 13.562 1 91.38 33 TYR B O 1
ATOM 1535 N N . PHE B 1 34 ? -2.691 -0.198 15.562 1 89.69 34 PHE B N 1
ATOM 1536 C CA . PHE B 1 34 ? -2.875 -1.474 16.25 1 89.69 34 PHE B CA 1
ATOM 1537 C C . PHE B 1 34 ? -4.125 -2.184 15.734 1 89.69 34 PHE B C 1
ATOM 1539 O O . PHE B 1 34 ? -4.086 -3.375 15.43 1 89.69 34 PHE B O 1
ATOM 1546 N N . GLU B 1 35 ? -5.188 -1.452 15.695 1 93.75 35 GLU B N 1
ATOM 1547 C CA . GLU B 1 35 ? -6.449 -2.031 15.242 1 93.75 35 GLU B CA 1
ATOM 1548 C C . GLU B 1 35 ? -6.359 -2.469 13.781 1 93.75 35 GLU B C 1
ATOM 1550 O O . GLU B 1 35 ? -6.875 -3.525 13.414 1 93.75 35 GLU B O 1
ATOM 1555 N N . GLU B 1 36 ? -5.762 -1.68 12.938 1 93.81 36 GLU B N 1
ATOM 1556 C CA . GLU B 1 36 ? -5.547 -2.047 11.539 1 93.81 36 GLU B CA 1
ATOM 1557 C C . GLU B 1 36 ? -4.766 -3.352 11.43 1 93.81 36 GLU B C 1
ATOM 1559 O O . GLU B 1 36 ? -5.141 -4.242 10.664 1 93.81 36 GLU B O 1
ATOM 1564 N N . SER B 1 37 ? -3.668 -3.406 12.227 1 87.25 37 SER B N 1
ATOM 1565 C CA . SER B 1 37 ? -2.816 -4.59 12.211 1 87.25 37 SER B CA 1
ATOM 1566 C C . SER B 1 37 ? -3.584 -5.828 12.656 1 87.25 37 SER B C 1
ATOM 1568 O O . SER B 1 37 ? -3.391 -6.918 12.117 1 87.25 37 SER B O 1
ATOM 1570 N N . GLN B 1 38 ? -4.414 -5.68 13.617 1 92.25 38 GLN B N 1
ATOM 1571 C CA . GLN B 1 38 ? -5.223 -6.789 14.109 1 92.25 38 GLN B CA 1
ATOM 1572 C C . GLN B 1 38 ? -6.172 -7.305 13.031 1 92.25 38 GLN B C 1
ATOM 1574 O O . GLN B 1 38 ? -6.336 -8.516 12.867 1 92.25 38 GLN B O 1
ATOM 1579 N N . LEU B 1 39 ? -6.871 -6.375 12.289 1 93.56 39 LEU B N 1
ATOM 1580 C CA . LEU B 1 39 ? -7.77 -6.762 11.203 1 93.56 39 LEU B CA 1
ATOM 1581 C C . LEU B 1 39 ? -7.027 -7.574 10.148 1 93.56 39 LEU B C 1
ATOM 1583 O O . LEU B 1 39 ? -7.547 -8.578 9.656 1 93.56 39 LEU B O 1
ATOM 1587 N N . VAL B 1 40 ? -5.805 -7.176 9.852 1 89.12 40 VAL B N 1
ATOM 1588 C CA . VAL B 1 40 ? -5.004 -7.855 8.844 1 89.12 40 VAL B CA 1
ATOM 1589 C C . VAL B 1 40 ? -4.582 -9.234 9.352 1 89.12 40 VAL B C 1
ATOM 1591 O O . VAL B 1 40 ? -4.746 -10.234 8.656 1 89.12 40 VAL B O 1
ATOM 1594 N N . ASP B 1 41 ? -4.145 -9.328 10.602 1 87.38 41 ASP B N 1
ATOM 1595 C CA . ASP B 1 41 ? -3.678 -10.578 11.195 1 87.38 41 ASP B CA 1
ATOM 1596 C C . ASP B 1 41 ? -4.812 -11.594 11.297 1 87.38 41 ASP B C 1
ATOM 1598 O O . ASP B 1 41 ? -4.586 -12.805 11.188 1 87.38 41 ASP B O 1
ATOM 1602 N N . GLU B 1 42 ? -5.992 -11.086 11.43 1 92.88 42 GLU B N 1
ATOM 1603 C CA . GLU B 1 42 ? -7.145 -11.969 11.602 1 92.88 42 GLU B CA 1
ATOM 1604 C C . GLU B 1 42 ? -7.883 -12.172 10.281 1 92.88 42 GLU B C 1
ATOM 1606 O O . GLU B 1 42 ? -8.984 -12.734 10.258 1 92.88 42 GLU B O 1
ATOM 1611 N N . ASP B 1 43 ? -7.32 -11.742 9.219 1 90.5 43 ASP B N 1
ATOM 1612 C CA . ASP B 1 43 ? -7.863 -11.906 7.871 1 90.5 43 ASP B CA 1
ATOM 1613 C C . ASP B 1 43 ? -9.258 -11.297 7.762 1 90.5 43 ASP B C 1
ATOM 1615 O O . ASP B 1 43 ? -10.164 -11.898 7.191 1 90.5 43 ASP B O 1
ATOM 1619 N N . PHE B 1 44 ? -9.477 -10.141 8.43 1 94.38 44 PHE B N 1
ATOM 1620 C CA . PHE B 1 44 ? -10.727 -9.391 8.359 1 94.38 44 PHE B CA 1
ATOM 1621 C C . PHE B 1 44 ? -11.922 -10.297 8.617 1 94.38 44 PHE B C 1
ATOM 1623 O O . PHE B 1 44 ? -12.594 -10.734 7.672 1 94.38 44 PHE B O 1
ATOM 1630 N N . PRO B 1 45 ? -12.25 -10.492 9.836 1 94.88 45 PRO B N 1
ATOM 1631 C CA . PRO B 1 45 ? -13.359 -11.391 10.172 1 94.88 45 PRO B CA 1
ATOM 1632 C C . PRO B 1 45 ? -14.68 -10.969 9.531 1 94.88 45 PRO B C 1
ATOM 1634 O O . PRO B 1 45 ? -15.047 -9.797 9.586 1 94.88 45 PRO B O 1
ATOM 1637 N N . GLU B 1 46 ? -15.445 -11.883 8.891 1 89.06 46 GLU B N 1
ATOM 1638 C CA . GLU B 1 46 ? -16.609 -11.641 8.023 1 89.06 46 GLU B CA 1
ATOM 1639 C C . GLU B 1 46 ? -17.703 -10.891 8.773 1 89.06 46 GLU B C 1
ATOM 1641 O O . GLU B 1 46 ? -18.312 -9.969 8.227 1 89.06 46 GLU B O 1
ATOM 1646 N N . GLU B 1 47 ? -17.922 -11.047 10.039 1 90.44 47 GLU B N 1
ATOM 1647 C CA . GLU B 1 47 ? -19.078 -10.516 10.766 1 90.44 47 GLU B CA 1
ATOM 1648 C C . GLU B 1 47 ? -18.812 -9.094 11.25 1 90.44 47 GLU B C 1
ATOM 1650 O O . GLU B 1 47 ? -19.75 -8.32 11.445 1 90.44 47 GLU B O 1
ATOM 1655 N N . THR B 1 48 ? -17.531 -8.688 11.359 1 94 48 THR B N 1
ATOM 1656 C CA . THR B 1 48 ? -17.281 -7.441 12.07 1 94 48 THR B CA 1
ATOM 1657 C C . THR B 1 48 ? -16.406 -6.516 11.242 1 94 48 THR B C 1
ATOM 1659 O O . THR B 1 48 ? -16.312 -5.32 11.516 1 94 48 THR B O 1
ATOM 1662 N N . SER B 1 49 ? -15.766 -7.023 10.219 1 95.69 49 SER B N 1
ATOM 1663 C CA . SER B 1 49 ? -14.68 -6.289 9.586 1 95.69 49 SER B CA 1
ATOM 1664 C C . SER B 1 49 ? -15.203 -5.074 8.828 1 95.69 49 SER B C 1
ATOM 1666 O O . SER B 1 49 ? -14.57 -4.016 8.836 1 95.69 49 SER B O 1
ATOM 1668 N N . LEU B 1 50 ? -16.375 -5.188 8.188 1 96.75 50 LEU B N 1
ATOM 1669 C CA . LEU B 1 50 ? -16.891 -4.062 7.414 1 96.75 50 LEU B CA 1
ATOM 1670 C C . LEU B 1 50 ? -17.094 -2.842 8.305 1 96.75 50 LEU B C 1
ATOM 1672 O O . LEU B 1 50 ? -16.672 -1.736 7.961 1 96.75 50 LEU B O 1
ATOM 1676 N N . GLU B 1 51 ? -17.703 -3.01 9.359 1 97.12 51 GLU B N 1
ATOM 1677 C CA . GLU B 1 51 ? -17.969 -1.921 10.289 1 97.12 51 GLU B CA 1
ATOM 1678 C C . GLU B 1 51 ? -16.672 -1.32 10.828 1 97.12 51 GLU B C 1
ATOM 1680 O O . GLU B 1 51 ? -16.531 -0.098 10.906 1 97.12 51 GLU B O 1
ATOM 1685 N N . LYS B 1 52 ? -15.773 -2.172 11.195 1 97.62 52 LYS B N 1
ATOM 1686 C CA . LYS B 1 52 ? -14.5 -1.703 11.734 1 97.62 52 LYS B CA 1
ATOM 1687 C C . LYS B 1 52 ? -13.719 -0.917 10.688 1 97.62 52 LYS B C 1
ATOM 1689 O O . LYS B 1 52 ? -13.102 0.107 11 1 97.62 52 LYS B O 1
ATOM 1694 N N . VAL B 1 53 ? -13.766 -1.442 9.461 1 97.94 53 VAL B N 1
ATOM 1695 C CA . VAL B 1 53 ? -13.07 -0.775 8.367 1 97.94 53 VAL B CA 1
ATOM 1696 C C . VAL B 1 53 ? -13.672 0.607 8.133 1 97.94 53 VAL B C 1
ATOM 1698 O O . VAL B 1 53 ? -12.945 1.59 7.965 1 97.94 53 VAL B O 1
ATOM 1701 N N . LYS B 1 54 ? -14.953 0.726 8.125 1 97.69 54 LYS B N 1
ATOM 1702 C CA . LYS B 1 54 ? -15.633 2.006 7.965 1 97.69 54 LYS B CA 1
ATOM 1703 C C . LYS B 1 54 ? -15.281 2.963 9.102 1 97.69 54 LYS B C 1
ATOM 1705 O O . LYS B 1 54 ? -15.008 4.141 8.867 1 97.69 54 LYS B O 1
ATOM 1710 N N . GLU B 1 55 ? -15.305 2.451 10.266 1 98 55 GLU B N 1
ATOM 1711 C CA . GLU B 1 55 ? -14.977 3.254 11.445 1 98 55 GLU B CA 1
ATOM 1712 C C . GLU B 1 55 ? -13.555 3.791 11.367 1 98 55 GLU B C 1
ATOM 1714 O O . GLU B 1 55 ? -13.32 4.984 11.57 1 98 55 GLU B O 1
ATOM 1719 N N . LEU B 1 56 ? -12.594 2.918 11.102 1 98.38 56 LEU B N 1
ATOM 1720 C CA . LEU B 1 56 ? -11.188 3.311 11.039 1 98.38 56 LEU B CA 1
ATOM 1721 C C . LEU B 1 56 ? -10.953 4.312 9.914 1 98.38 56 LEU B C 1
ATOM 1723 O O . LEU B 1 56 ? -10.203 5.277 10.078 1 98.38 56 LEU B O 1
ATOM 1727 N N . THR B 1 57 ? -11.57 4.07 8.75 1 98.38 57 THR B N 1
ATOM 1728 C CA . THR B 1 57 ? -11.445 5 7.633 1 98.38 57 THR B CA 1
ATOM 1729 C C . THR B 1 57 ? -11.984 6.379 8.016 1 98.38 57 THR B C 1
ATOM 1731 O O . THR B 1 57 ? -11.398 7.398 7.648 1 98.38 57 THR B O 1
ATOM 1734 N N . SER B 1 58 ? -13.039 6.398 8.75 1 97.94 58 SER B N 1
ATOM 1735 C CA . SER B 1 58 ? -13.609 7.652 9.227 1 97.94 58 SER B CA 1
ATOM 1736 C C . SER B 1 58 ? -12.664 8.359 10.188 1 97.94 58 SER B C 1
ATOM 1738 O O . SER B 1 58 ? -12.453 9.57 10.078 1 97.94 58 SER B O 1
ATOM 1740 N N . VAL B 1 59 ? -12.156 7.637 11.133 1 97.88 59 VAL B N 1
ATOM 1741 C CA . VAL B 1 59 ? -11.227 8.203 12.102 1 97.88 59 VAL B CA 1
ATOM 1742 C C . VAL B 1 59 ? -10.008 8.781 11.383 1 97.88 59 VAL B C 1
ATOM 1744 O O . VAL B 1 59 ? -9.562 9.891 11.695 1 97.88 59 VAL B O 1
ATOM 1747 N N . LEU B 1 60 ? -9.5 8.07 10.352 1 98.06 60 LEU B N 1
ATOM 1748 C CA . LEU B 1 60 ? -8.328 8.492 9.594 1 98.06 60 LEU B CA 1
ATOM 1749 C C . LEU B 1 60 ? -8.648 9.719 8.742 1 98.06 60 LEU B C 1
ATOM 1751 O O . LEU B 1 60 ? -7.738 10.43 8.312 1 98.06 60 LEU B O 1
ATOM 1755 N N . SER B 1 61 ? -9.875 9.977 8.477 1 97 61 SER B N 1
ATOM 1756 C CA . SER B 1 61 ? -10.289 11.117 7.668 1 97 61 SER B CA 1
ATOM 1757 C C . SER B 1 61 ? -10.453 12.367 8.523 1 97 61 SER B C 1
ATOM 1759 O O . SER B 1 61 ? -10.484 13.484 7.996 1 97 61 SER B O 1
ATOM 1761 N N . GLU B 1 62 ? -10.531 12.195 9.828 1 95.81 62 GLU B N 1
ATOM 1762 C CA . GLU B 1 62 ? -10.883 13.281 10.742 1 95.81 62 GLU B CA 1
ATOM 1763 C C . GLU B 1 62 ? -9.875 14.422 10.656 1 95.81 62 GLU B C 1
ATOM 1765 O O . GLU B 1 62 ? -10.258 15.594 10.633 1 95.81 62 GLU B O 1
ATOM 1770 N N . PRO B 1 63 ? -8.57 14.156 10.625 1 94.62 63 PRO B N 1
ATOM 1771 C CA . PRO B 1 63 ? -7.613 15.266 10.57 1 94.62 63 PRO B CA 1
ATOM 1772 C C . PRO B 1 63 ? -7.844 16.188 9.383 1 94.62 63 PRO B C 1
ATOM 1774 O O . PRO B 1 63 ? -7.828 17.422 9.531 1 94.62 63 PRO B O 1
ATOM 1777 N N . GLU B 1 64 ? -8.039 15.641 8.203 1 93.75 64 GLU B N 1
ATOM 1778 C CA . GLU B 1 64 ? -8.289 16.453 7.016 1 93.75 64 GLU B CA 1
ATOM 1779 C C . GLU B 1 64 ? -9.609 17.203 7.129 1 93.75 64 GLU B C 1
ATOM 1781 O O . GLU B 1 64 ? -9.703 18.359 6.703 1 93.75 64 GLU B O 1
ATOM 1786 N N . ASP B 1 65 ? -10.586 16.562 7.668 1 92 65 ASP B N 1
ATOM 1787 C CA . ASP B 1 65 ? -11.883 17.203 7.859 1 92 65 ASP B CA 1
ATOM 1788 C C . ASP B 1 65 ? -11.766 18.422 8.781 1 92 65 ASP B C 1
ATOM 1790 O O . ASP B 1 65 ? -12.367 19.453 8.523 1 92 65 ASP B O 1
ATOM 1794 N N . LEU B 1 66 ? -11 18.234 9.836 1 89.44 66 LEU B N 1
ATOM 1795 C CA . LEU B 1 66 ? -10.82 19.312 10.805 1 89.44 66 LEU B CA 1
ATOM 1796 C C . LEU B 1 66 ? -10.141 20.516 10.148 1 89.44 66 LEU B C 1
ATOM 1798 O O . LEU B 1 66 ? -10.508 21.672 10.422 1 89.44 66 LEU B O 1
ATOM 1802 N N . VAL B 1 67 ? -9.125 20.266 9.297 1 89.19 67 VAL B N 1
ATOM 1803 C CA . VAL B 1 67 ? -8.438 21.344 8.594 1 89.19 67 VAL B CA 1
ATOM 1804 C C . VAL B 1 67 ? -9.43 22.094 7.695 1 89.19 67 VAL B C 1
ATOM 1806 O O . VAL B 1 67 ? -9.438 23.312 7.648 1 89.19 67 VAL B O 1
ATOM 1809 N N . THR B 1 68 ? -10.242 21.375 6.961 1 86.19 68 THR B N 1
ATOM 1810 C CA . THR B 1 68 ? -11.219 21.953 6.043 1 86.19 68 THR B CA 1
ATOM 1811 C C . THR B 1 68 ? -12.258 22.766 6.801 1 86.19 68 THR B C 1
ATOM 1813 O O . THR B 1 68 ? -12.711 23.812 6.324 1 86.19 68 THR B O 1
ATOM 1816 N N . GLU B 1 69 ? -12.625 22.359 7.914 1 83.62 69 GLU B N 1
ATOM 1817 C CA . GLU B 1 69 ? -13.617 23.031 8.734 1 83.62 69 GLU B CA 1
ATOM 1818 C C . GLU B 1 69 ? -13.047 24.312 9.344 1 83.62 69 GLU B C 1
ATOM 1820 O O . GLU B 1 69 ? -13.766 25.297 9.523 1 83.62 69 GLU B O 1
ATOM 1825 N N . CYS B 1 70 ? -11.844 24.281 9.766 1 76.06 70 CYS B N 1
ATOM 1826 C CA . CYS B 1 70 ? -11.219 25.406 10.469 1 76.06 70 CYS B CA 1
ATOM 1827 C C . CYS B 1 70 ? -10.648 26.422 9.484 1 76.06 70 CYS B C 1
ATOM 1829 O O . CYS B 1 70 ? -10.547 27.609 9.797 1 76.06 70 CYS B O 1
ATOM 1831 N N . SER B 1 71 ? -10.062 26 8.508 1 66.25 71 SER B N 1
ATOM 1832 C CA . SER B 1 71 ? -9.414 26.859 7.531 1 66.25 71 SER B CA 1
ATOM 1833 C C . SER B 1 71 ? -10.078 26.766 6.168 1 66.25 71 SER B C 1
ATOM 1835 O O . SER B 1 71 ? -9.844 25.812 5.422 1 66.25 71 SER B O 1
ATOM 1837 N N . ILE B 1 72 ? -10.914 27.75 6 1 64.75 72 ILE B N 1
ATOM 1838 C CA . ILE B 1 72 ? -11.656 27.766 4.746 1 64.75 72 ILE B CA 1
ATOM 1839 C C . ILE B 1 72 ? -10.688 27.844 3.57 1 64.75 72 ILE B C 1
ATOM 1841 O O . ILE B 1 72 ? -9.773 28.672 3.562 1 64.75 72 ILE B O 1
ATOM 1845 N N . ASN B 1 73 ? -10.695 26.906 2.629 1 67.06 73 ASN B N 1
ATOM 1846 C CA . ASN B 1 73 ? -10.062 26.906 1.315 1 67.06 73 ASN B CA 1
ATOM 1847 C C . ASN B 1 73 ? -8.586 26.531 1.403 1 67.06 73 ASN B C 1
ATOM 1849 O O . ASN B 1 73 ? -7.77 27.016 0.611 1 67.06 73 ASN B O 1
ATOM 1853 N N . GLU B 1 74 ? -8.305 25.984 2.539 1 79.19 74 GLU B N 1
ATOM 1854 C CA . GLU B 1 74 ? -6.895 25.609 2.592 1 79.19 74 GLU B CA 1
ATOM 1855 C C . GLU B 1 74 ? -6.707 24.125 2.301 1 79.19 74 GLU B C 1
ATOM 1857 O O . GLU B 1 74 ? -7.527 23.297 2.703 1 79.19 74 GLU B O 1
ATOM 1862 N N . ASP B 1 75 ? -5.75 23.875 1.467 1 85.56 75 ASP B N 1
ATOM 1863 C CA . ASP B 1 75 ? -5.32 22.484 1.263 1 85.56 75 ASP B CA 1
ATOM 1864 C C . ASP B 1 75 ? -4.711 21.906 2.537 1 85.56 75 ASP B C 1
ATOM 1866 O O . ASP B 1 75 ? -3.777 22.484 3.102 1 85.56 75 ASP B O 1
ATOM 1870 N N . PRO B 1 76 ? -5.309 20.797 2.994 1 89.94 76 PRO B N 1
ATOM 1871 C CA . PRO B 1 76 ? -4.781 20.188 4.211 1 89.94 76 PRO B CA 1
ATOM 1872 C C . PRO B 1 76 ? -3.262 20.016 4.176 1 89.94 76 PRO B C 1
ATOM 1874 O O . PRO B 1 76 ? -2.611 20.016 5.223 1 89.94 76 PRO B O 1
ATOM 1877 N N . ILE B 1 77 ? -2.766 19.844 3.023 1 89.38 77 ILE B N 1
ATOM 1878 C CA . ILE B 1 77 ? -1.328 19.641 2.885 1 89.38 77 ILE B CA 1
ATOM 1879 C C . ILE B 1 77 ? -0.58 20.859 3.436 1 89.38 77 ILE B C 1
ATOM 1881 O O . ILE B 1 77 ? 0.521 20.719 3.975 1 89.38 77 ILE B O 1
ATOM 1885 N N . ASN B 1 78 ? -1.146 22.031 3.336 1 89.31 78 ASN B N 1
ATOM 1886 C CA . ASN B 1 78 ? -0.503 23.25 3.795 1 89.31 78 ASN B CA 1
ATOM 1887 C C . ASN B 1 78 ? -0.478 23.344 5.32 1 89.31 78 ASN B C 1
ATOM 1889 O O . ASN B 1 78 ? 0.332 24.078 5.891 1 89.31 78 ASN B O 1
ATOM 1893 N N . ILE B 1 79 ? -1.32 22.609 5.934 1 90.62 79 ILE B N 1
ATOM 1894 C CA . ILE B 1 79 ? -1.441 22.672 7.387 1 90.62 79 ILE B CA 1
ATOM 1895 C C . ILE B 1 79 ? -0.806 21.438 8.023 1 90.62 79 ILE B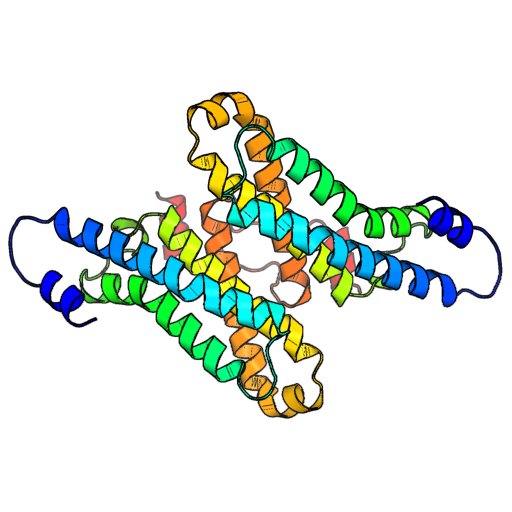 C 1
ATOM 1897 O O . ILE B 1 79 ? 0.007 21.562 8.938 1 90.62 79 ILE B O 1
ATOM 1901 N N . LEU B 1 80 ? -1.096 20.312 7.512 1 93.19 80 LEU B N 1
ATOM 1902 C CA . LEU B 1 80 ? -0.649 19.047 8.094 1 93.19 80 LEU B CA 1
ATOM 1903 C C . LEU B 1 80 ? 0.725 18.656 7.559 1 93.19 80 LEU B C 1
ATOM 1905 O O . LEU B 1 80 ? 1.452 17.891 8.203 1 93.19 80 LEU B O 1
ATOM 1909 N N . GLY B 1 81 ? 1.129 19.172 6.434 1 90.25 81 GLY B N 1
ATOM 1910 C CA . GLY B 1 81 ? 2.361 18.766 5.777 1 90.25 81 GLY B CA 1
ATOM 1911 C C . GLY B 1 81 ? 2.188 17.547 4.891 1 90.25 81 GLY B C 1
ATOM 1912 O O . GLY B 1 81 ? 1.254 16.766 5.074 1 90.25 81 GLY B O 1
ATOM 1913 N N . THR B 1 82 ? 3.076 17.391 3.957 1 88.38 82 THR B N 1
ATOM 1914 C CA . THR B 1 82 ? 3.021 16.328 2.961 1 88.38 82 THR B CA 1
ATOM 1915 C C . THR B 1 82 ? 3.162 14.969 3.625 1 88.38 82 THR B C 1
ATOM 1917 O O . THR B 1 82 ? 2.467 14.016 3.254 1 88.38 82 THR B O 1
ATOM 1920 N N . GLU B 1 83 ? 4.016 14.828 4.629 1 89.56 83 GLU B N 1
ATOM 1921 C CA . GLU B 1 83 ? 4.309 13.539 5.25 1 89.56 83 GLU B CA 1
ATOM 1922 C C . GLU B 1 83 ? 3.068 12.961 5.93 1 89.56 83 GLU B C 1
ATOM 1924 O O . GLU B 1 83 ? 2.715 11.805 5.711 1 89.56 83 GLU B O 1
ATOM 1929 N N . LEU B 1 84 ? 2.449 13.805 6.656 1 93.81 84 LEU B N 1
ATOM 1930 C CA . LEU B 1 84 ? 1.275 13.336 7.387 1 93.81 84 LEU B CA 1
ATOM 1931 C C . LEU B 1 84 ? 0.115 13.07 6.434 1 93.81 84 LEU B C 1
ATOM 1933 O O . LEU B 1 84 ? -0.595 12.07 6.582 1 93.81 84 LEU B O 1
ATOM 1937 N N . VAL B 1 85 ? -0.107 13.938 5.453 1 94.75 85 VAL B N 1
ATOM 1938 C CA . VAL B 1 85 ? -1.198 13.758 4.504 1 94.75 85 VAL B CA 1
ATOM 1939 C C . VAL B 1 85 ? -0.952 12.492 3.674 1 94.75 85 VAL B C 1
ATOM 1941 O O . VAL B 1 85 ? -1.872 11.711 3.443 1 94.75 85 VAL B O 1
ATOM 1944 N N . GLU B 1 86 ? 0.24 12.344 3.219 1 92.44 86 GLU B N 1
ATOM 1945 C CA . GLU B 1 86 ? 0.613 11.125 2.504 1 92.44 86 GLU B CA 1
ATOM 1946 C C . GLU B 1 86 ? 0.309 9.883 3.332 1 92.44 86 GLU B C 1
ATOM 1948 O O . GLU B 1 86 ? -0.248 8.906 2.82 1 92.44 86 GLU B O 1
ATOM 1953 N N . CYS B 1 87 ? 0.732 9.922 4.602 1 93.69 87 CYS B N 1
ATOM 1954 C CA . CYS B 1 87 ? 0.499 8.797 5.496 1 93.69 87 CYS B CA 1
ATOM 1955 C C . CYS B 1 87 ? -0.993 8.531 5.668 1 93.69 87 CYS B C 1
ATOM 1957 O O . CYS B 1 87 ? -1.43 7.383 5.676 1 93.69 87 CYS B O 1
ATOM 1959 N N . LEU B 1 88 ? -1.776 9.516 5.75 1 97.19 88 LEU B N 1
ATOM 1960 C CA . LEU B 1 88 ? -3.221 9.359 5.887 1 97.19 88 LEU B CA 1
ATOM 1961 C C . LEU B 1 88 ? -3.812 8.68 4.656 1 97.19 88 LEU B C 1
ATOM 1963 O O . LEU B 1 88 ? -4.633 7.766 4.781 1 97.19 88 LEU B O 1
ATOM 1967 N N . TYR B 1 89 ? -3.428 9.094 3.549 1 95.06 89 TYR B N 1
ATOM 1968 C CA . TYR B 1 89 ? -3.922 8.492 2.316 1 95.06 89 TYR B CA 1
ATOM 1969 C C . TYR B 1 89 ? -3.449 7.047 2.186 1 95.06 89 TYR B C 1
ATOM 1971 O O . TYR B 1 89 ? -4.207 6.176 1.752 1 95.06 89 TYR B O 1
ATOM 1979 N N . TRP B 1 90 ? -2.23 6.773 2.549 1 94.56 90 TRP B N 1
ATOM 1980 C CA . TRP B 1 90 ? -1.694 5.414 2.521 1 94.56 90 TRP B CA 1
ATOM 1981 C C . TRP B 1 90 ? -2.496 4.496 3.436 1 94.56 90 TRP B C 1
ATOM 1983 O O . TRP B 1 90 ? -2.938 3.424 3.016 1 94.56 90 TRP B O 1
ATOM 1993 N N . ARG B 1 91 ? -2.725 4.938 4.652 1 96.19 91 ARG B N 1
ATOM 1994 C CA . ARG B 1 91 ? -3.404 4.109 5.641 1 96.19 91 ARG B CA 1
ATOM 1995 C C . ARG B 1 91 ? -4.852 3.846 5.234 1 96.19 91 ARG B C 1
ATOM 1997 O O . ARG B 1 91 ? -5.34 2.719 5.344 1 96.19 91 ARG B O 1
ATOM 2004 N N . ARG B 1 92 ? -5.551 4.875 4.773 1 97.06 92 ARG B N 1
ATOM 2005 C CA . ARG B 1 92 ? -6.922 4.699 4.309 1 97.06 92 ARG B CA 1
ATOM 2006 C C . ARG B 1 92 ? -6.973 3.785 3.088 1 97.06 92 ARG B C 1
ATOM 2008 O O . ARG B 1 92 ? -7.773 2.848 3.043 1 97.06 92 ARG B O 1
ATOM 2015 N N . GLY B 1 93 ? -6.152 4.086 2.121 1 96 93 GLY B N 1
ATOM 2016 C CA . GLY B 1 93 ? -6.129 3.301 0.896 1 96 93 GLY B CA 1
ATOM 2017 C C . GLY B 1 93 ? -5.766 1.846 1.125 1 96 93 GLY B C 1
ATOM 2018 O O . GLY B 1 93 ? -6.449 0.946 0.628 1 96 93 GLY B O 1
ATOM 2019 N N . ALA B 1 94 ? -4.648 1.622 1.886 1 94.44 94 ALA B N 1
ATOM 2020 C CA . ALA B 1 94 ? -4.188 0.265 2.17 1 94.44 94 ALA B CA 1
ATOM 2021 C C . ALA B 1 94 ? -5.258 -0.532 2.91 1 94.44 94 ALA B C 1
ATOM 2023 O O . ALA B 1 94 ? -5.516 -1.693 2.582 1 94.44 94 ALA B O 1
ATOM 2024 N N . LEU B 1 95 ? -5.875 0.037 3.904 1 96.19 95 LEU B N 1
ATOM 2025 C CA . LEU B 1 95 ? -6.906 -0.63 4.691 1 96.19 95 LEU B CA 1
ATOM 2026 C C . LEU B 1 95 ? -8.07 -1.072 3.803 1 96.19 95 LEU B C 1
ATOM 2028 O O . LEU B 1 95 ? -8.477 -2.236 3.84 1 96.19 95 LEU B O 1
ATOM 2032 N N . LEU B 1 96 ? -8.547 -0.158 2.998 1 96 96 LEU B N 1
ATOM 2033 C CA . LEU B 1 96 ? -9.664 -0.458 2.109 1 96 96 LEU B CA 1
ATOM 2034 C C . LEU B 1 96 ? -9.266 -1.5 1.068 1 96 96 LEU B C 1
ATOM 2036 O O . LEU B 1 96 ? -10.039 -2.416 0.775 1 96 96 LEU B O 1
ATOM 2040 N N . TYR B 1 97 ? -8.109 -1.338 0.514 1 92.31 97 TYR B N 1
ATOM 2041 C CA . TYR B 1 97 ? -7.652 -2.244 -0.532 1 92.31 97 TYR B CA 1
ATOM 2042 C C . TYR B 1 97 ? -7.473 -3.656 0.011 1 92.31 97 TYR B C 1
ATOM 2044 O O . TYR B 1 97 ? -7.887 -4.629 -0.624 1 92.31 97 TYR B O 1
ATOM 2052 N N . MET B 1 98 ? -6.797 -3.789 1.18 1 93.38 98 MET B N 1
ATOM 2053 C CA . MET B 1 98 ? -6.582 -5.098 1.789 1 93.38 98 MET B CA 1
ATOM 2054 C C . MET B 1 98 ? -7.91 -5.754 2.158 1 93.38 98 MET B C 1
ATOM 2056 O O . MET B 1 98 ? -8.07 -6.965 2.018 1 93.38 98 MET B O 1
ATOM 2060 N N . TYR B 1 99 ? -8.828 -4.938 2.664 1 95.12 99 TYR B N 1
ATOM 2061 C CA . TYR B 1 99 ? -10.156 -5.449 2.969 1 95.12 99 TYR B CA 1
ATOM 2062 C C . TYR B 1 99 ? -10.805 -6.062 1.732 1 95.12 99 TYR B C 1
ATOM 2064 O O . TYR B 1 99 ? -11.25 -7.215 1.764 1 95.12 99 TYR B O 1
ATOM 2072 N N . CYS B 1 100 ? -10.789 -5.355 0.641 1 91.12 100 CYS B N 1
ATOM 2073 C CA . CYS B 1 100 ? -11.414 -5.809 -0.594 1 91.12 100 CYS B CA 1
ATOM 2074 C C . CYS B 1 100 ? -10.711 -7.047 -1.138 1 91.12 100 CYS B C 1
ATOM 2076 O O . CYS B 1 100 ? -11.367 -7.961 -1.648 1 91.12 100 CYS B O 1
ATOM 2078 N N . HIS B 1 101 ? -9.375 -7.074 -1.02 1 87.5 101 HIS B N 1
ATOM 2079 C CA . HIS B 1 101 ? -8.617 -8.242 -1.455 1 87.5 101 HIS B CA 1
ATOM 2080 C C . HIS B 1 101 ? -9.047 -9.492 -0.695 1 87.5 101 HIS B C 1
ATOM 2082 O O . HIS B 1 101 ? -9.164 -10.57 -1.28 1 87.5 101 HIS B O 1
ATOM 2088 N N . THR B 1 102 ? -9.312 -9.359 0.564 1 89.62 102 THR B N 1
ATOM 2089 C CA . THR B 1 102 ? -9.656 -10.492 1.416 1 89.62 102 THR B CA 1
ATOM 2090 C C . THR B 1 102 ? -11.086 -10.953 1.151 1 89.62 102 THR B C 1
ATOM 2092 O O . THR B 1 102 ? -11.344 -12.148 0.982 1 89.62 102 THR B O 1
ATOM 2095 N N . VAL B 1 103 ? -12.016 -10.023 1.062 1 92 103 VAL B N 1
ATOM 2096 C CA . VAL B 1 103 ? -13.422 -10.398 1.052 1 92 103 VAL B CA 1
ATOM 2097 C C . VAL B 1 103 ? -13.844 -10.789 -0.364 1 92 103 VAL B C 1
ATOM 2099 O O . VAL B 1 103 ? -14.898 -11.391 -0.56 1 92 103 VAL B O 1
ATOM 2102 N N . LYS B 1 104 ? -13.086 -10.367 -1.353 1 86.81 104 LYS B N 1
ATOM 2103 C CA . LYS B 1 104 ? -13.391 -10.75 -2.729 1 86.81 104 LYS B CA 1
ATOM 2104 C C . LYS B 1 104 ? -13.492 -12.273 -2.863 1 86.81 104 LYS B C 1
ATOM 2106 O O . LYS B 1 104 ? -14.203 -12.773 -3.729 1 86.81 104 LYS B O 1
ATOM 2111 N N . GLU B 1 105 ? -12.797 -13.031 -2.025 1 84.25 105 GLU B N 1
ATOM 2112 C CA . GLU B 1 105 ? -12.766 -14.492 -2.072 1 84.25 105 GLU B CA 1
ATOM 2113 C C . GLU B 1 105 ? -13.992 -15.086 -1.383 1 84.25 105 GLU B C 1
ATOM 2115 O O . GLU B 1 105 ? -14.227 -16.297 -1.46 1 84.25 105 GLU B O 1
ATOM 2120 N N . ARG B 1 106 ? -14.695 -14.227 -0.717 1 90.31 106 ARG B N 1
ATOM 2121 C CA . ARG B 1 106 ? -15.922 -14.656 -0.048 1 90.31 106 ARG B CA 1
ATOM 2122 C C . ARG B 1 106 ? -17.141 -14.461 -0.947 1 90.31 106 ARG B C 1
ATOM 2124 O O . ARG B 1 106 ? -17.828 -13.453 -0.841 1 90.31 106 ARG B O 1
ATOM 2131 N N . SER B 1 107 ? -17.484 -15.5 -1.698 1 84.25 107 SER B N 1
ATOM 2132 C CA . SER B 1 107 ? -18.422 -15.422 -2.814 1 84.25 107 SER B CA 1
ATOM 2133 C C . SER B 1 107 ? -19.812 -15.031 -2.34 1 84.25 107 SER B C 1
ATOM 2135 O O . SER B 1 107 ? -20.469 -14.172 -2.934 1 84.25 107 SER B O 1
ATOM 2137 N N . GLU B 1 108 ? -20.391 -15.695 -1.343 1 89.69 108 GLU B N 1
ATOM 2138 C CA . GLU B 1 108 ? -21.719 -15.383 -0.845 1 89.69 108 GLU B CA 1
ATOM 2139 C C . GLU B 1 108 ? -21.797 -13.938 -0.352 1 89.69 108 GLU B C 1
ATOM 2141 O O . GLU B 1 108 ? -22.734 -13.211 -0.691 1 89.69 108 GLU B O 1
ATOM 2146 N N . TRP B 1 109 ? -20.828 -13.531 0.414 1 89.56 109 TRP B N 1
ATOM 2147 C CA . TRP B 1 109 ? -20.781 -12.172 0.926 1 89.56 109 TRP B CA 1
ATOM 2148 C C . TRP B 1 109 ? -20.703 -11.164 -0.216 1 89.56 109 TRP B C 1
ATOM 2150 O O . TRP B 1 109 ? -21.391 -10.141 -0.207 1 89.56 109 TRP B O 1
ATOM 2160 N N . LEU B 1 110 ? -19.875 -11.461 -1.185 1 88.69 110 LEU B N 1
ATOM 2161 C CA . LEU B 1 110 ? -19.656 -10.562 -2.309 1 88.69 110 LEU B CA 1
ATOM 2162 C C . LEU B 1 110 ? -20.938 -10.344 -3.096 1 88.69 110 LEU B C 1
ATOM 2164 O O . LEU B 1 110 ? -21.25 -9.211 -3.473 1 88.69 110 LEU B O 1
ATOM 2168 N N . GLN B 1 111 ? -21.656 -11.352 -3.291 1 88.88 111 GLN B N 1
ATOM 2169 C CA . GLN B 1 111 ? -22.906 -11.273 -4.047 1 88.88 111 GLN B CA 1
ATOM 2170 C C . GLN B 1 111 ? -23.922 -10.375 -3.338 1 88.88 111 GLN B C 1
ATOM 2172 O O . GLN B 1 111 ? -24.625 -9.594 -3.984 1 88.88 111 GLN B O 1
ATOM 2177 N N . GLU B 1 112 ? -23.953 -10.43 -2.086 1 92.31 112 GLU B N 1
ATOM 2178 C CA . GLU B 1 112 ? -24.938 -9.672 -1.308 1 92.31 112 GLU B CA 1
ATOM 2179 C C . GLU B 1 112 ? -24.469 -8.234 -1.079 1 92.31 112 GLU B C 1
ATOM 2181 O O . GLU B 1 112 ? -25.266 -7.363 -0.731 1 92.31 112 GLU B O 1
ATOM 2186 N N . ASN B 1 113 ? -23.156 -7.992 -1.229 1 91.31 113 ASN B N 1
ATOM 2187 C CA . ASN B 1 113 ? -22.594 -6.699 -0.857 1 91.31 113 ASN B CA 1
ATOM 2188 C C . ASN B 1 113 ? -21.75 -6.109 -1.989 1 91.31 113 ASN B C 1
ATOM 2190 O O . ASN B 1 113 ? -20.766 -5.41 -1.74 1 91.31 113 ASN B O 1
ATOM 2194 N N . ILE B 1 114 ? -22.156 -6.336 -3.191 1 87.12 114 ILE B N 1
ATOM 2195 C CA . ILE B 1 114 ? -21.344 -5.984 -4.344 1 87.12 114 ILE B CA 1
ATOM 2196 C C . ILE B 1 114 ? -21.203 -4.469 -4.438 1 87.12 114 ILE B C 1
ATOM 2198 O O . ILE B 1 114 ? -20.141 -3.955 -4.805 1 87.12 114 ILE B O 1
ATOM 2202 N N . ALA B 1 115 ? -22.234 -3.771 -4.168 1 90.69 115 ALA B N 1
ATOM 2203 C CA . ALA B 1 115 ? -22.188 -2.312 -4.238 1 90.69 115 ALA B CA 1
ATOM 2204 C C . ALA B 1 115 ? -21.203 -1.75 -3.221 1 90.69 115 ALA B C 1
ATOM 2206 O O . ALA B 1 115 ? -20.406 -0.865 -3.541 1 90.69 115 ALA B O 1
ATOM 2207 N N . ILE B 1 116 ? -21.266 -2.238 -2.006 1 94.06 116 ILE B N 1
ATOM 2208 C CA . ILE B 1 116 ? -20.375 -1.793 -0.936 1 94.06 116 ILE B CA 1
ATOM 2209 C C . ILE B 1 116 ? -18.938 -2.176 -1.265 1 94.06 116 ILE B C 1
ATOM 2211 O O . ILE B 1 116 ? -18.016 -1.39 -1.044 1 94.06 116 ILE B O 1
ATOM 2215 N N . PHE B 1 117 ? -18.75 -3.334 -1.819 1 91.69 117 PHE B N 1
ATOM 2216 C CA . PHE B 1 117 ? -17.438 -3.807 -2.23 1 91.69 117 PHE B CA 1
ATOM 2217 C C . PHE B 1 117 ? -16.828 -2.869 -3.264 1 91.69 117 PHE B C 1
ATOM 2219 O O . PHE B 1 117 ? -15.68 -2.434 -3.111 1 91.69 117 PHE B O 1
ATOM 2226 N N . LYS B 1 118 ? -17.609 -2.578 -4.258 1 87.62 118 LYS B N 1
ATOM 2227 C CA . LYS B 1 118 ? -17.125 -1.709 -5.324 1 87.62 118 LYS B CA 1
ATOM 2228 C C . LYS B 1 118 ? -16.766 -0.329 -4.785 1 87.62 118 LYS B C 1
ATOM 2230 O O . LYS B 1 118 ? -15.75 0.249 -5.18 1 87.62 118 LYS B O 1
ATOM 2235 N N . LYS B 1 119 ? -17.516 0.154 -3.91 1 91.81 119 LYS B N 1
ATOM 2236 C CA . LYS B 1 119 ? -17.234 1.465 -3.326 1 91.81 119 LYS B CA 1
ATOM 2237 C C . LYS B 1 119 ? -15.945 1.451 -2.516 1 91.81 119 LYS B C 1
ATOM 2239 O O . LYS B 1 119 ? -15.125 2.363 -2.633 1 91.81 119 LYS B O 1
ATOM 2244 N N . CYS B 1 120 ? -15.852 0.438 -1.668 1 92.62 120 CYS B N 1
ATOM 2245 C CA . CYS B 1 120 ? -14.641 0.305 -0.863 1 92.62 120 CYS B CA 1
ATOM 2246 C C . CYS B 1 120 ? -13.406 0.197 -1.747 1 92.62 120 CYS B C 1
ATOM 2248 O O . CYS B 1 120 ? -12.398 0.856 -1.494 1 92.62 120 CYS B O 1
ATOM 2250 N N . LEU B 1 121 ? -13.5 -0.601 -2.771 1 91.19 121 LEU B N 1
ATOM 2251 C CA . LEU B 1 121 ? -12.375 -0.798 -3.674 1 91.19 121 LEU B CA 1
ATOM 2252 C C . LEU B 1 121 ? -12.023 0.496 -4.402 1 91.19 121 LEU B C 1
ATOM 2254 O O . LEU B 1 121 ? -10.859 0.887 -4.461 1 91.19 121 LEU B O 1
ATOM 2258 N N . ASN B 1 122 ? -12.977 1.114 -4.91 1 88.06 122 ASN B N 1
ATOM 2259 C CA . ASN B 1 122 ? -12.766 2.367 -5.625 1 88.06 122 ASN B CA 1
ATOM 2260 C C . ASN B 1 122 ? -12.141 3.428 -4.719 1 88.06 122 ASN B C 1
ATOM 2262 O O . ASN B 1 122 ? -11.211 4.125 -5.121 1 88.06 122 ASN B O 1
ATOM 2266 N N . ASP B 1 123 ? -12.711 3.588 -3.588 1 92.62 123 ASP B N 1
ATOM 2267 C CA . ASP B 1 123 ? -12.156 4.539 -2.633 1 92.62 123 ASP B CA 1
ATOM 2268 C C . ASP B 1 123 ? -10.711 4.184 -2.283 1 92.62 123 ASP B C 1
ATOM 2270 O O . ASP B 1 123 ? -9.844 5.059 -2.23 1 92.62 123 ASP B O 1
ATOM 2274 N N . GLY B 1 124 ? -10.484 2.883 -2.006 1 93.25 124 GLY B N 1
ATOM 2275 C CA . GLY B 1 124 ? -9.141 2.432 -1.696 1 93.25 124 GLY B CA 1
ATOM 2276 C C . GLY B 1 124 ? -8.133 2.764 -2.785 1 93.25 124 GLY B C 1
ATOM 2277 O O . GLY B 1 124 ? -7.07 3.324 -2.506 1 93.25 124 GLY B O 1
ATOM 2278 N N . VAL B 1 125 ? -8.5 2.439 -3.973 1 86.88 125 VAL B N 1
ATOM 2279 C CA . VAL B 1 125 ? -7.629 2.715 -5.113 1 86.88 125 VAL B CA 1
ATOM 2280 C C . VAL B 1 125 ? -7.383 4.219 -5.223 1 86.88 125 VAL B C 1
ATOM 2282 O O . VAL B 1 125 ? -6.25 4.652 -5.434 1 86.88 125 VAL B O 1
ATOM 2285 N N . ARG B 1 126 ? -8.375 5.016 -5.109 1 89.25 126 ARG B N 1
ATOM 2286 C CA . ARG B 1 126 ? -8.258 6.469 -5.195 1 89.25 126 ARG B CA 1
ATOM 2287 C C . ARG B 1 126 ? -7.305 7.004 -4.137 1 89.25 126 ARG B C 1
ATOM 2289 O O . ARG B 1 126 ? -6.461 7.855 -4.426 1 89.25 126 ARG B O 1
ATOM 2296 N N . TYR B 1 127 ? -7.48 6.551 -2.924 1 92.75 127 TYR B N 1
ATOM 2297 C CA . TYR B 1 127 ? -6.594 6.992 -1.852 1 92.75 127 TYR B CA 1
ATOM 2298 C C . TYR B 1 127 ? -5.148 6.609 -2.145 1 92.75 127 TYR B C 1
ATOM 2300 O O . TYR B 1 127 ? -4.234 7.41 -1.933 1 92.75 127 TYR B O 1
ATOM 2308 N N . LEU B 1 128 ? -4.914 5.41 -2.6 1 90.56 128 LEU B N 1
ATOM 2309 C CA . LEU B 1 128 ? -3.561 4.957 -2.904 1 90.56 128 LEU B CA 1
ATOM 2310 C C . LEU B 1 128 ? -2.967 5.762 -4.059 1 90.56 128 LEU B C 1
ATOM 2312 O O . LEU B 1 128 ? -1.785 6.113 -4.031 1 90.56 128 LEU B O 1
ATOM 2316 N N . MET B 1 129 ? -3.748 6.031 -4.957 1 85.19 129 MET B N 1
ATOM 2317 C CA . MET B 1 129 ? -3.273 6.848 -6.07 1 85.19 129 MET B CA 1
ATOM 2318 C C . MET B 1 129 ? -2.885 8.242 -5.59 1 85.19 129 MET B C 1
ATOM 2320 O O . MET B 1 129 ? -1.877 8.797 -6.035 1 85.19 129 MET B O 1
ATOM 2324 N N . LYS B 1 130 ? -3.744 8.797 -4.777 1 87.5 130 LYS B N 1
ATOM 2325 C CA . LYS B 1 130 ? -3.412 10.109 -4.215 1 87.5 130 LYS B CA 1
ATOM 2326 C C . LYS B 1 130 ? -2.113 10.047 -3.416 1 87.5 130 LYS B C 1
ATOM 2328 O O . LYS B 1 130 ? -1.273 10.945 -3.52 1 87.5 130 LYS B O 1
ATOM 2333 N N . MET B 1 131 ? -1.955 9.062 -2.598 1 90.75 131 MET B N 1
ATOM 2334 C CA . MET B 1 131 ? -0.731 8.859 -1.828 1 90.75 131 MET B CA 1
ATOM 2335 C C . MET B 1 131 ? 0.488 8.82 -2.744 1 90.75 131 MET B C 1
ATOM 2337 O O . MET B 1 131 ? 1.479 9.508 -2.49 1 90.75 131 MET B O 1
ATOM 2341 N N . LEU B 1 132 ? 0.446 8.055 -3.826 1 85.5 132 LEU B N 1
ATOM 2342 C CA . LEU B 1 132 ? 1.563 7.891 -4.75 1 85.5 132 LEU B CA 1
ATOM 2343 C C . LEU B 1 132 ? 1.886 9.203 -5.453 1 85.5 132 LEU B C 1
ATOM 2345 O O . LEU B 1 132 ? 3.031 9.445 -5.84 1 85.5 132 LEU B O 1
ATOM 2349 N N . SER B 1 133 ? 0.948 9.977 -5.566 1 83.06 133 SER B N 1
ATOM 2350 C CA . SER B 1 133 ? 1.125 11.227 -6.305 1 83.06 133 SER B CA 1
ATOM 2351 C C . SER B 1 133 ? 2.057 12.18 -5.566 1 83.06 133 SER B C 1
ATOM 2353 O O . SER B 1 133 ? 2.621 13.094 -6.168 1 83.06 133 SER B O 1
ATOM 2355 N N . PHE B 1 134 ? 2.271 11.992 -4.285 1 79.31 134 PHE B N 1
ATOM 2356 C CA . PHE B 1 134 ? 3.135 12.867 -3.5 1 79.31 134 PHE B CA 1
ATOM 2357 C C . PHE B 1 134 ? 4.602 12.594 -3.807 1 79.31 134 PHE B C 1
ATOM 2359 O O . PHE B 1 134 ? 5.457 13.461 -3.598 1 79.31 134 PHE B O 1
ATOM 2366 N N . ARG B 1 135 ? 5.109 11.43 -4.059 1 73.62 135 ARG B N 1
ATOM 2367 C CA . ARG B 1 135 ? 6.508 11.047 -4.227 1 73.62 135 ARG B CA 1
ATOM 2368 C C . ARG B 1 135 ? 6.828 10.766 -5.688 1 73.62 135 ARG B C 1
ATOM 2370 O O . ARG B 1 135 ? 7.891 10.227 -6.004 1 73.62 135 ARG B O 1
ATOM 2377 N N . CYS B 1 136 ? 6.152 10.844 -6.551 1 57.34 136 CYS B N 1
ATOM 2378 C CA . CYS B 1 136 ? 6.414 10.492 -7.941 1 57.34 136 CYS B CA 1
ATOM 2379 C C . CYS B 1 136 ? 7.344 11.508 -8.594 1 57.34 136 CYS B C 1
ATOM 2381 O O . CYS B 1 136 ? 6.984 12.672 -8.75 1 57.34 136 CYS B O 1
ATOM 2383 N N . PRO B 1 137 ? 8.969 11.266 -8.484 1 48.12 137 PRO B N 1
ATOM 2384 C CA . PRO B 1 137 ? 9.797 12.094 -9.367 1 48.12 137 PRO B CA 1
ATOM 2385 C C . PRO B 1 137 ? 9.18 12.273 -10.75 1 48.12 137 PRO B C 1
ATOM 2387 O O . PRO B 1 137 ? 9.523 13.219 -11.461 1 48.12 137 PRO B O 1
ATOM 2390 N N . LEU B 1 138 ? 9.367 11.188 -11.602 1 38.22 138 LEU B N 1
ATOM 2391 C CA . LEU B 1 138 ? 8.867 11.258 -12.969 1 38.22 138 LEU B CA 1
ATOM 2392 C C . LEU B 1 138 ? 7.527 11.977 -13.031 1 38.22 138 LEU B C 1
ATOM 2394 O O . LEU B 1 138 ? 6.762 11.953 -12.062 1 38.22 138 LEU B O 1
ATOM 2398 N N . ARG B 1 139 ? 7.711 13.117 -13.859 1 33.97 139 ARG B N 1
ATOM 2399 C CA . ARG B 1 139 ? 6.5 13.781 -14.336 1 33.97 139 ARG B CA 1
ATOM 2400 C C . ARG B 1 139 ? 5.352 12.789 -14.477 1 33.97 139 ARG B C 1
ATOM 2402 O O . ARG B 1 139 ? 5.309 12.008 -15.43 1 33.97 139 ARG B O 1
ATOM 2409 N N . ILE B 1 140 ? 5.082 12.023 -13.617 1 34.41 140 ILE B N 1
ATOM 2410 C CA . ILE B 1 140 ? 3.809 11.32 -13.727 1 34.41 140 ILE B CA 1
ATOM 2411 C C . ILE B 1 140 ? 2.791 12.211 -14.438 1 34.41 140 ILE B C 1
ATOM 2413 O O . ILE B 1 140 ? 2.191 13.094 -13.82 1 34.41 140 ILE B O 1
ATOM 2417 N N . ASN B 1 141 ? 3.277 12.984 -15.438 1 30.06 141 ASN B N 1
ATOM 2418 C CA . ASN B 1 141 ? 2.418 13.703 -16.375 1 30.06 141 ASN B CA 1
ATOM 2419 C C . ASN B 1 141 ? 1.109 12.961 -16.609 1 30.06 141 ASN B C 1
ATOM 2421 O O . ASN B 1 141 ? 1.05 11.734 -16.469 1 30.06 141 ASN B O 1
ATOM 2425 N N . GLU B 1 142 ? 0.129 13.742 -16.797 1 32.06 142 GLU B N 1
ATOM 2426 C CA . GLU B 1 142 ? -1.142 13.234 -17.297 1 32.06 142 GLU B CA 1
ATOM 2427 C C . GLU B 1 142 ? -0.922 12.227 -18.422 1 32.06 142 GLU B C 1
ATOM 2429 O O . GLU B 1 142 ? -1.875 11.602 -18.906 1 32.06 142 GLU B O 1
ATOM 2434 N N . ASP B 1 143 ? 0.341 12.219 -19.25 1 27.55 143 ASP B N 1
ATOM 2435 C CA . ASP B 1 143 ? 0.57 11.43 -20.469 1 27.55 143 ASP B CA 1
ATOM 2436 C C . ASP B 1 143 ? 0.879 9.977 -20.109 1 27.55 143 ASP B C 1
ATOM 2438 O O . ASP B 1 143 ? 1.546 9.273 -20.875 1 27.55 143 ASP B O 1
ATOM 2442 N N . VAL B 1 144 ? 1.04 9.281 -19.281 1 29.98 144 VAL B N 1
ATOM 2443 C CA . VAL B 1 144 ? 0.912 7.848 -19.516 1 29.98 144 VAL B CA 1
ATOM 2444 C C . VAL B 1 144 ? -0.113 7.594 -20.625 1 29.98 144 VAL B C 1
ATOM 2446 O O . VAL B 1 144 ? -1.311 7.82 -20.422 1 29.98 144 VAL B O 1
ATOM 2449 N N . SER B 1 145 ? 0.256 7.723 -21.906 1 27.08 145 SER B N 1
ATOM 2450 C CA . SER B 1 145 ? -0.099 6.992 -23.125 1 27.08 145 SER B CA 1
ATOM 2451 C C . SER B 1 145 ? -0.019 5.484 -22.906 1 27.08 145 SER B C 1
ATOM 2453 O O . SER B 1 145 ? 1.025 4.965 -22.5 1 27.08 145 SER B O 1
ATOM 2455 N N . LEU B 1 146 ? -0.877 4.73 -22.75 1 28.75 146 LEU B N 1
ATOM 2456 C CA . LEU B 1 146 ? -1.161 3.424 -23.344 1 28.75 146 LEU B CA 1
ATOM 2457 C C . LEU B 1 146 ? -0.558 3.311 -24.734 1 28.75 146 LEU B C 1
ATOM 2459 O O . LEU B 1 146 ? -0.996 2.484 -25.547 1 28.75 146 LEU B O 1
ATOM 2463 N N . GLN B 1 147 ? 0.358 4.078 -25.281 1 26.88 147 GLN B N 1
ATOM 2464 C CA . GLN B 1 147 ? 0.953 3.77 -26.562 1 26.88 147 GLN B CA 1
ATOM 2465 C C . GLN B 1 147 ? 2.08 2.75 -26.438 1 26.88 147 GLN B C 1
ATOM 2467 O O . GLN B 1 147 ? 2.73 2.398 -27.422 1 26.88 147 GLN B O 1
ATOM 2472 N N . ASP B 1 148 ? 2.822 2.412 -25.734 1 26.83 148 ASP B N 1
ATOM 2473 C CA . ASP B 1 148 ? 3.305 1.159 -26.297 1 26.83 148 ASP B CA 1
ATOM 2474 C C . ASP B 1 148 ? 2.186 0.122 -26.375 1 26.83 148 ASP B C 1
ATOM 2476 O O . ASP B 1 148 ? 1.595 -0.233 -25.344 1 26.83 148 ASP B O 1
ATOM 2480 N N . LYS B 1 149 ? 1.475 -0.17 -27.438 1 28.19 149 LYS B N 1
ATOM 2481 C CA . LYS B 1 149 ? 0.658 -1.163 -28.141 1 28.19 149 LYS B CA 1
ATOM 2482 C C . LYS B 1 149 ? 0.91 -2.562 -27.578 1 28.19 149 LYS B C 1
ATOM 2484 O O . LYS B 1 149 ? -0.012 -3.377 -27.5 1 28.19 149 LYS B O 1
ATOM 2489 N N . ASP B 1 150 ? 2.021 -2.939 -27.328 1 27.94 150 ASP B N 1
ATOM 2490 C CA . ASP B 1 150 ? 2.34 -4.32 -26.969 1 27.94 1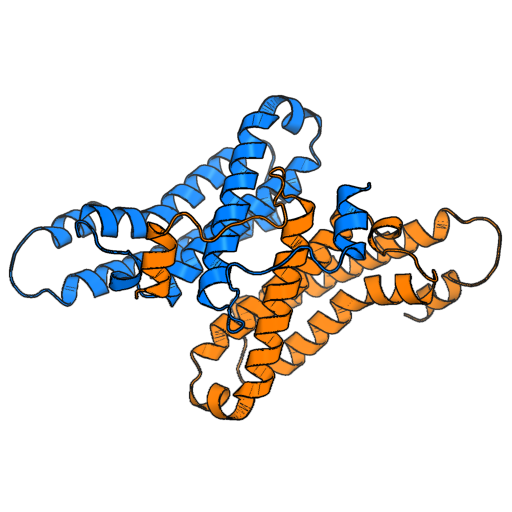50 ASP B CA 1
ATOM 2491 C C . ASP B 1 150 ? 1.935 -4.625 -25.531 1 27.94 150 ASP B C 1
ATOM 2493 O O . ASP B 1 150 ? 1.385 -5.691 -25.25 1 27.94 150 ASP B O 1
ATOM 2497 N N . THR B 1 151 ? 2.314 -3.896 -24.562 1 27.19 151 THR B N 1
ATOM 2498 C CA . THR B 1 151 ? 1.895 -4.43 -23.266 1 27.19 151 THR B CA 1
ATOM 2499 C C . THR B 1 151 ? 0.497 -3.934 -22.906 1 27.19 151 THR B C 1
ATOM 2501 O O . THR B 1 151 ? -0.318 -4.691 -22.375 1 27.19 151 THR B O 1
ATOM 2504 N N . ALA B 1 152 ? -0.011 -2.838 -23.266 1 30.5 152 ALA B N 1
ATOM 2505 C CA . ALA B 1 152 ? -1.456 -2.633 -23.203 1 30.5 152 ALA B CA 1
ATOM 2506 C C . ALA B 1 152 ? -2.172 -3.418 -24.297 1 30.5 152 ALA B C 1
ATOM 2508 O O . ALA B 1 152 ? -3.279 -3.918 -24.094 1 30.5 152 ALA B O 1
ATOM 2509 N N . ARG B 1 153 ? -1.714 -3.723 -25.422 1 29.92 153 ARG B N 1
ATOM 2510 C CA . ARG B 1 153 ? -2.154 -4.766 -26.344 1 29.92 153 ARG B CA 1
ATOM 2511 C C . ARG B 1 153 ? -2.219 -6.121 -25.656 1 29.92 153 ARG B C 1
ATOM 2513 O O . ARG B 1 153 ? -3.158 -6.891 -25.859 1 29.92 153 ARG B O 1
ATOM 2520 N N . LEU B 1 154 ? -1.314 -6.348 -24.875 1 27.52 154 LEU B N 1
ATOM 2521 C CA . LEU B 1 154 ? -1.369 -7.617 -24.156 1 27.52 154 LEU B CA 1
ATOM 2522 C C . LEU B 1 154 ? -2.426 -7.578 -23.062 1 27.52 154 LEU B C 1
ATOM 2524 O O . LEU B 1 154 ? -3.164 -8.547 -22.859 1 27.52 154 LEU B O 1
ATOM 2528 N N . LEU B 1 155 ? -2.461 -6.504 -22.422 1 27.59 155 LEU B N 1
ATOM 2529 C CA . LEU B 1 155 ? -3.496 -6.637 -21.391 1 27.59 155 LEU B CA 1
ATOM 2530 C C . LEU B 1 155 ? -4.871 -6.328 -21.984 1 27.59 155 LEU B C 1
ATOM 2532 O O . LEU B 1 155 ? -5.879 -6.863 -21.516 1 27.59 155 LEU B O 1
ATOM 2536 N N . SER B 1 156 ? -5.039 -5.43 -22.938 1 26.61 156 SER B N 1
ATOM 2537 C CA . SER B 1 156 ? -6.328 -5.289 -23.609 1 26.61 156 SER B CA 1
ATOM 2538 C C . SER B 1 156 ? -6.629 -6.492 -24.5 1 26.61 156 SER B C 1
ATOM 2540 O O . SER B 1 156 ? -7.785 -6.746 -24.844 1 26.61 156 SER B O 1
ATOM 2542 N N . GLU B 1 157 ? -5.633 -7.07 -25.078 1 27.5 157 GLU B N 1
ATOM 2543 C CA . GLU B 1 157 ? -5.902 -8.258 -25.891 1 27.5 157 GLU B CA 1
ATOM 2544 C C . GLU B 1 157 ? -6.105 -9.484 -25 1 27.5 157 GLU B C 1
ATOM 2546 O O . GLU B 1 157 ? -6.543 -10.531 -25.484 1 27.5 157 GLU B O 1
ATOM 2551 N N . GLY B 1 158 ? -5.703 -9.461 -23.984 1 26.97 158 GLY B N 1
ATOM 2552 C CA . GLY B 1 158 ? -6.164 -10.656 -23.297 1 26.97 158 GLY B CA 1
ATOM 2553 C C . GLY B 1 158 ? -7.43 -10.43 -22.5 1 26.97 158 GLY B C 1
ATOM 2554 O O . GLY B 1 158 ? -8.383 -11.211 -22.594 1 26.97 158 GLY B O 1
#

InterPro domains:
  IPR037657 RAB7A-interacting MON1-CCZ1 complex subunit 1 [PF17716] (1-158)
  IPR037657 RAB7A-interacting MON1-CCZ1 complex subunit 1 [PTHR28494] (1-158)

pLDDT: mean 77.0, std 24.83, range [26.27, 98.38]

Radius of gyration: 21.6 Å; Cα contacts (8 Å, |Δi|>4): 241; chains: 2; bounding box: 50×72×50 Å

Secondary structure (DSSP, 8-state):
-HHHHHHTTSSS-TTHHHHHHHHHHHHHHHHHHHHHHHHHHTT--TTTHHHHHHHHHHHHHHHHHHHHHHSTT--HHHHH-HHHHHHHHHHHHHHHHHHHHHHTT-HHHHHHTHHHHHHHHHHHHHHHHHHHHTS--S---TT----SHHHHHHHHH-/-HHHHHHTSS-S-TTHHHHHHHHHHHHHHHHHHHHHHHHHHTT--TTTHHHHHHHHHHHHHHHHHHHHHHSTT--HHHHH-HHHHHHHHHHHHHHHHHHHHHHTT-HHHHHHTHHHHHHHHHHHHHHHHHHHHTT--S---TT--S-SHHHHHHHHH-

Solvent-accessible surface area (backbone atoms only — not comparable to full-atom values): 17463 Å² total; per-residue (Å²): 110,68,66,63,57,61,63,54,60,79,84,84,78,69,75,55,54,37,52,51,50,36,52,52,40,52,49,52,56,58,62,47,46,58,59,52,51,49,38,58,76,57,66,45,48,86,90,52,33,68,61,50,51,53,50,51,45,50,58,61,44,42,55,51,50,51,37,47,71,59,35,79,90,47,61,45,50,80,53,48,31,63,68,53,49,35,48,41,25,38,55,42,7,50,51,31,39,53,49,42,64,58,46,63,74,36,60,73,60,36,70,77,35,45,69,61,47,51,49,40,35,51,50,9,51,50,27,38,50,56,27,52,62,75,69,58,77,63,75,75,49,56,66,61,66,58,60,67,54,62,63,50,44,50,61,72,65,101,110,70,65,63,57,64,61,53,57,88,82,85,77,71,75,54,54,38,54,51,49,35,51,50,40,52,50,52,56,60,64,48,45,59,57,53,50,50,39,59,76,58,65,46,49,85,90,52,33,66,61,51,50,53,49,51,45,49,60,61,42,44,55,54,50,49,39,46,70,58,35,80,91,47,61,46,48,80,54,48,29,63,68,55,49,35,49,42,26,38,54,43,8,50,52,31,38,54,49,43,65,58,45,64,76,37,59,73,62,35,70,78,35,46,69,61,47,51,50,39,36,51,50,8,51,51,26,37,50,56,27,51,62,75,69,56,80,62,79,77,47,57,65,63,63,60,61,64,53,62,65,47,40,46,62,72,65,98